Protein 3AY5 (pdb70)

InterPro domains:
  IPR026907 Cyclin-D1-binding protein 1-like [PTHR15492] (1-359)
  IPR049317 Cyclin-D1-binding protein 1-like, N-terminal [PF13324] (56-197)
  IPR049318 Cyclin-D1-binding protein 1-like, C-terminal [PF20936] (219-320)

Secondary structure (DSSP, 8-state):
---HHHHHHHHHHHHHTHHHHHHS-----S--HHHHHHHHHHHHHHHHHHHHHHHHHTTSSSPPPHHHHHHHHHHHHHHHHHHHHHHTTS-GGG-HHHHHHHHHHHHHHHHHHHHHHHHHH--HHHHHHHTTTTS-SSHHHHHHHHHHHHHHHHHHHHHHHHHHHHHS---TTS--HHHHHHHHHHHHHHHHHHHHHHHHHHHHHHH--TT-HHHHHHHHHHHHHHHHHHHHHHHHHSSS--HHHHHHHHHHHHHHHHHHHHHHHHSTT---HHHHHHHHHHHHHHHHHHTTGGGG--

Nearest PDB structures (foldseek):
  3ay5-assembly1_A  TM=1.003E+00  e=3.350E-38  Homo sapiens
  1lvf-assembly2_B  TM=5.300E-01  e=7.277E+00  Rattus norvegicus
  7uwa-assembly1_i  TM=2.993E-01  e=2.107E+00  Citrus x limon
  5ic0-assembly1_A  TM=1.777E-01  e=6.096E+00  Mus musculus
  5ic1-assembly1_A  TM=1.557E-01  e=6.372E+00  Mus musculus

GO terms:
  GO:0005634 nucleus (C, IDA)
  GO:0005515 protein binding (F, IPI)
  GO:0005654 nucleoplasm (C, IDA)
  GO:0016604 nuclear body (C, IDA)

Solvent-accessible surface area: 15737 Å² total; per-residue (Å²): 142,46,58,26,58,84,25,0,71,76,3,0,89,81,0,86,109,41,23,67,146,1,127,125,20,119,77,74,110,157,42,76,104,126,91,10,34,130,98,0,57,95,9,4,75,47,0,24,153,28,0,58,49,0,35,103,37,20,84,102,140,123,63,18,39,48,112,95,0,71,123,38,14,75,57,0,56,57,4,0,134,34,1,14,37,6,0,39,84,1,11,134,88,38,0,100,9,2,23,117,42,0,46,25,10,0,17,80,0,0,50,0,0,0,86,15,0,43,103,24,8,142,124,50,2,68,63,7,12,112,65,6,101,123,22,14,44,28,4,40,36,0,0,43,85,37,0,38,62,11,6,65,83,0,76,76,13,20,80,110,7,47,112,27,34,131,133,26,114,175,190,108,140,140,37,51,152,90,19,50,82,1,2,116,8,3,24,26,0,10,108,11,0,40,37,0,0,95,33,1,63,89,8,0,45,134,52,6,132,124,118,66,40,72,57,0,16,75,0,5,63,5,0,55,80,0,11,71,15,0,54,76,1,12,119,19,5,62,31,110,15,54,34,72,56,0,30,76,16,0,44,126,0,15,72,20,0,74,110,0,2,119,48,0,106,84,10,50,0,47,98,103,166,2,65,86,28,40,97,43,0,47,115,10,9,85,84,0,88,117,46,2,80,87,88,107,116,220

B-factor: mean 99.6, std 24.22, range [53.73, 205.72]

Sequence (298 aa):
LASPLEQLRHLAEELRLLLPRVRVGEATEEFNREMFWRRLNEAAVTVSREATTLTIVFSQLPLPSPQETQKFCEQVHAAIKAFIAVYYLLPKDQGITLRKLVRGATLDIVDGMAQLMEVLSVNSVWVACQQMPQIPRDNKAAALLMLTKNVDFVKDAHEEMEQAVEESDPQDLYWSEDDQELIIPCLALVRASKACLKKIRMLVAENGKKDQVAQLDDIVDISDEISPSVDDLALSIYPPMSHLTVRINSAKLVSVLKKALEITKASHVTPSWIPLLINAIDHCMNRIKELTQSELEL

Radius of gyration: 24.85 Å; Cα contacts (8 Å, |Δi|>4): 337; chains: 1; bounding box: 78×59×43 Å

CATH classification: 1.20.1420.10 (+1 more: 1.20.1410.10)

Structure (mmCIF, N/CA/C/O backbone):
data_3AY5
#
_entry.id   3AY5
#
_cell.length_a   105.031
_cell.length_b   105.031
_cell.length_c   124.266
_cell.angle_alpha   90.000
_cell.angle_beta   90.000
_cell.angle_gamma   120.000
#
_symmetry.space_group_name_H-M   'P 32 2 1'
#
loop_
_entity.id
_entity.type
_entity.pdbx_description
1 polymer 'Cyclin-D1-binding protein 1'
2 water water
#
loop_
_atom_site.group_PDB
_atom_site.id
_atom_site.type_symbol
_atom_site.label_atom_id
_atom_site.label_alt_id
_atom_site.label_comp_id
_atom_site.label_asym_id
_atom_site.label_entity_id
_atom_site.label_seq_id
_atom_site.pdbx_PDB_ins_code
_atom_site.Cartn_x
_atom_site.Cartn_y
_atom_site.Cartn_z
_atom_site.occupancy
_atom_site.B_iso_or_equiv
_atom_site.auth_seq_id
_atom_site.auth_comp_id
_atom_site.auth_asym_id
_atom_site.auth_atom_id
_atom_site.pdbx_PDB_model_num
ATOM 1 N N . LEU A 1 14 ? -77.319 51.246 50.390 1.00 157.93 14 LEU A N 1
ATOM 2 C CA . LEU A 1 14 ? -76.611 51.049 49.124 1.00 149.63 14 LEU A CA 1
ATOM 3 C C . LEU A 1 14 ? -76.561 52.326 48.280 1.00 139.66 14 LEU A C 1
ATOM 4 O O . LEU A 1 14 ? -77.581 52.992 48.075 1.00 134.28 14 LEU A O 1
ATOM 9 N N . ALA A 1 15 ? -75.366 52.643 47.785 1.00 133.04 15 ALA A N 1
ATOM 10 C CA . ALA A 1 15 ? -75.125 53.864 47.016 1.00 131.78 15 ALA A CA 1
ATOM 11 C C . ALA A 1 15 ? -75.761 53.835 45.627 1.00 132.50 15 ALA A C 1
ATOM 12 O O . ALA A 1 15 ? -76.379 52.846 45.227 1.00 128.64 15 ALA A O 1
ATOM 14 N N . SER A 1 16 ? -75.605 54.934 44.896 1.00 133.88 16 SER A N 1
ATOM 15 C CA . SER A 1 16 ? -76.030 54.995 43.502 1.00 129.46 16 SER A CA 1
ATOM 16 C C . SER A 1 16 ? -75.337 53.901 42.690 1.00 123.46 16 SER A C 1
ATOM 17 O O . SER A 1 16 ? -74.263 53.437 43.066 1.00 123.82 16 SER A O 1
ATOM 20 N N . PRO A 1 17 ? -75.956 53.474 41.578 1.00 117.57 17 PRO A N 1
ATOM 21 C CA . PRO A 1 17 ? -75.304 52.479 40.723 1.00 106.70 17 PRO A CA 1
ATOM 22 C C . PRO A 1 17 ? -74.000 53.016 40.144 1.00 107.45 17 PRO A C 1
ATOM 23 O O . PRO A 1 17 ? -72.976 52.328 40.204 1.00 98.92 17 PRO A O 1
ATOM 27 N N . LEU A 1 18 ? -74.034 54.230 39.600 1.00 110.42 18 LEU A N 1
ATOM 28 C CA . LEU A 1 18 ? -72.828 54.843 39.044 1.00 113.70 18 LEU A CA 1
ATOM 29 C C . LEU A 1 18 ? -71.817 55.188 40.136 1.00 118.01 18 LEU A C 1
ATOM 30 O O . LEU A 1 18 ? -70.615 55.251 39.888 1.00 115.06 18 LEU A O 1
ATOM 35 N N . GLU A 1 19 ? -72.316 55.417 41.345 1.00 125.78 19 GLU A N 1
ATOM 36 C CA . GLU A 1 19 ? -71.458 55.693 42.486 1.00 132.66 19 GLU A CA 1
ATOM 37 C C . GLU A 1 19 ? -70.781 54.404 42.933 1.00 124.04 19 GLU A C 1
ATOM 38 O O . GLU A 1 19 ? -69.602 54.388 43.282 1.00 123.68 19 GLU A O 1
ATOM 44 N N . GLN A 1 20 ? -71.545 53.320 42.910 1.00 119.89 20 GLN A N 1
ATOM 45 C CA . GLN A 1 20 ? -71.076 52.021 43.365 1.00 120.04 20 GLN A CA 1
ATOM 46 C C . GLN A 1 20 ? -69.895 51.554 42.521 1.00 116.15 20 GLN A C 1
ATOM 47 O O . GLN A 1 20 ? -68.927 50.988 43.038 1.00 115.03 20 GLN A O 1
ATOM 53 N N . LEU A 1 21 ? -69.995 51.793 41.216 1.00 106.99 21 LEU A N 1
ATOM 54 C CA . LEU A 1 21 ? -68.928 51.478 40.272 1.00 102.92 21 LEU A CA 1
ATOM 55 C C . LEU A 1 21 ? -67.672 52.291 40.554 1.00 104.30 21 LEU A C 1
ATOM 56 O O . LEU A 1 21 ? -66.550 51.785 40.439 1.00 92.47 21 LEU A O 1
ATOM 61 N N . ARG A 1 22 ? -67.871 53.562 40.903 1.00 111.02 22 ARG A N 1
ATOM 62 C CA . ARG A 1 22 ? -66.765 54.463 41.194 1.00 109.14 22 ARG A CA 1
ATOM 63 C C . ARG A 1 22 ? -65.913 53.840 42.286 1.00 107.91 22 ARG A C 1
ATOM 64 O O . ARG A 1 22 ? -64.684 53.819 42.189 1.00 102.44 22 ARG A O 1
ATOM 72 N N . HIS A 1 23 ? -66.586 53.315 43.310 1.00 112.08 23 HIS A N 1
ATOM 73 C CA . HIS A 1 23 ? -65.926 52.646 44.431 1.00 115.06 23 HIS A CA 1
ATOM 74 C C . HIS A 1 23 ? -65.304 51.309 44.025 1.00 115.19 23 HIS A C 1
ATOM 75 O O . HIS A 1 23 ? -64.209 50.962 44.471 1.00 113.08 23 HIS A O 1
ATOM 82 N N . LEU A 1 24 ? -66.001 50.559 43.179 1.00 114.64 24 LEU A N 1
ATOM 83 C CA . LEU A 1 24 ? -65.436 49.333 42.640 1.00 102.44 24 LEU A CA 1
ATOM 84 C C . LEU A 1 24 ? -64.109 49.650 41.969 1.00 95.46 24 LEU A C 1
ATOM 85 O O . LEU A 1 24 ? -63.095 49.005 42.238 1.00 94.71 24 LEU A O 1
ATOM 90 N N . ALA A 1 25 ? -64.120 50.651 41.094 1.00 89.46 25 ALA A N 1
ATOM 91 C CA . ALA A 1 25 ? -62.902 51.070 40.410 1.00 93.76 25 ALA A CA 1
ATOM 92 C C . ALA A 1 25 ? -61.790 51.340 41.420 1.00 98.86 25 ALA A C 1
ATOM 93 O O . ALA A 1 25 ? -60.701 50.767 41.332 1.00 91.92 25 ALA A O 1
ATOM 95 N N . GLU A 1 26 ? -62.080 52.221 42.375 1.00 105.20 26 GLU A N 1
ATOM 96 C CA . GLU A 1 26 ? -61.121 52.590 43.410 1.00 107.87 26 GLU A CA 1
ATOM 97 C C . GLU A 1 26 ? -60.612 51.365 44.152 1.00 103.13 26 GLU A C 1
ATOM 98 O O . GLU A 1 26 ? -59.407 51.191 44.334 1.00 103.55 26 GLU A O 1
ATOM 104 N N . GLU A 1 27 ? -61.539 50.520 44.587 1.00 101.48 27 GLU A N 1
ATOM 105 C CA . GLU A 1 27 ? -61.172 49.331 45.340 1.00 102.28 27 GLU A CA 1
ATOM 106 C C . GLU A 1 27 ? -60.244 48.458 44.508 1.00 101.99 27 GLU A C 1
ATOM 107 O O . GLU A 1 27 ? -59.348 47.807 45.045 1.00 105.85 27 GLU A O 1
ATOM 113 N N . LEU A 1 28 ? -60.450 48.481 43.193 1.00 96.59 28 LEU A N 1
ATOM 114 C CA . LEU A 1 28 ? -59.641 47.706 42.259 1.00 91.91 28 LEU A CA 1
ATOM 115 C C . LEU A 1 28 ? -58.181 48.161 42.195 1.00 94.37 28 LEU A C 1
ATOM 116 O O . LEU A 1 28 ? -57.268 47.340 42.261 1.00 97.71 28 LEU A O 1
ATOM 121 N N . ARG A 1 29 ? -57.950 49.461 42.065 1.00 92.81 29 ARG A N 1
ATOM 122 C CA . ARG A 1 29 ? -56.579 49.958 41.963 1.00 95.56 29 ARG A CA 1
ATOM 123 C C . ARG A 1 29 ? -55.771 49.694 43.228 1.00 94.52 29 ARG A C 1
ATOM 124 O O . ARG A 1 29 ? -54.543 49.594 43.185 1.00 95.41 29 ARG A O 1
ATOM 132 N N . LEU A 1 30 ? -56.467 49.596 44.353 1.00 92.63 30 LEU A N 1
ATOM 133 C CA . LEU A 1 30 ? -55.816 49.313 45.622 1.00 103.30 30 LEU A CA 1
ATOM 134 C C . LEU A 1 30 ? -55.033 47.999 45.570 1.00 106.96 30 LEU A C 1
ATOM 135 O O . LEU A 1 30 ? -54.098 47.788 46.347 1.00 116.98 30 LEU A O 1
ATOM 140 N N . LEU A 1 31 ? -55.406 47.129 44.637 1.00 98.98 31 LEU A N 1
ATOM 141 C CA . LEU A 1 31 ? -54.748 45.834 44.480 1.00 98.52 31 LEU A CA 1
ATOM 142 C C . LEU A 1 31 ? -53.383 45.927 43.804 1.00 101.61 31 LEU A C 1
ATOM 143 O O . LEU A 1 31 ? -52.479 45.149 44.106 1.00 105.51 31 LEU A O 1
ATOM 148 N N . LEU A 1 32 ? -53.246 46.866 42.874 1.00 98.33 32 LEU A N 1
ATOM 149 C CA . LEU A 1 32 ? -52.028 46.979 42.079 1.00 96.86 32 LEU A CA 1
ATOM 150 C C . LEU A 1 32 ? -50.757 46.941 42.946 1.00 97.43 32 LEU A C 1
ATOM 151 O O . LEU A 1 32 ? -49.879 46.104 42.724 1.00 92.10 32 LEU A O 1
ATOM 156 N N . PRO A 1 33 ? -50.666 47.831 43.949 1.00 99.64 33 PRO A N 1
ATOM 157 C CA . PRO A 1 33 ? -49.529 47.791 44.875 1.00 95.45 33 PRO A CA 1
ATOM 158 C C . PRO A 1 33 ? -49.362 46.404 45.478 1.00 94.31 33 PRO A C 1
ATOM 159 O O . PRO A 1 33 ? -48.245 45.890 45.532 1.00 96.11 33 PRO A O 1
ATOM 163 N N . ARG A 1 34 ? -50.467 45.819 45.934 1.00 94.10 34 ARG A N 1
ATOM 164 C CA . ARG A 1 34 ? -50.460 44.486 46.538 1.00 95.19 34 ARG A CA 1
ATOM 165 C C . ARG A 1 34 ? -49.965 43.394 45.586 1.00 92.75 34 ARG A C 1
ATOM 166 O O . ARG A 1 34 ? -49.131 42.568 45.951 1.00 97.15 34 ARG A O 1
ATOM 174 N N . VAL A 1 35 ? -50.465 43.399 44.360 1.00 82.45 35 VAL A N 1
ATOM 175 C CA . VAL A 1 35 ? -50.047 42.403 43.381 1.00 81.87 35 VAL A CA 1
ATOM 176 C C . VAL A 1 35 ? -48.583 42.586 42.964 1.00 88.36 35 VAL A C 1
ATOM 177 O O . VAL A 1 35 ? -47.900 41.611 42.650 1.00 92.40 35 VAL A O 1
ATOM 181 N N . ARG A 1 36 ? -48.095 43.825 42.951 1.00 88.12 36 ARG A N 1
ATOM 182 C CA . ARG A 1 36 ? -46.699 44.059 42.589 1.00 93.17 36 ARG A CA 1
ATOM 183 C C . ARG A 1 36 ? -45.792 43.206 43.480 1.00 100.47 36 ARG A C 1
ATOM 184 O O . ARG A 1 36 ? -44.846 42.592 42.992 1.00 98.51 36 ARG A O 1
ATOM 192 N N . VAL A 1 37 ? -46.099 43.163 44.781 1.00 103.79 37 VAL A N 1
ATOM 193 C CA . VAL A 1 37 ? -45.305 42.417 45.769 1.00 107.15 37 VAL A CA 1
ATOM 194 C C . VAL A 1 37 ? -46.116 41.288 46.382 1.00 115.34 37 VAL A C 1
ATOM 195 O O . VAL A 1 37 ? -47.058 41.542 47.129 1.00 125.47 37 VAL A O 1
ATOM 199 N N . GLY A 1 38 ? -45.748 40.042 46.103 1.00 116.41 38 GLY A N 1
ATOM 200 C CA . GLY A 1 38 ? -46.643 38.945 46.417 1.00 120.41 38 GLY A CA 1
ATOM 201 C C . GLY A 1 38 ? -46.072 37.617 46.874 1.00 130.49 38 GLY A C 1
ATOM 202 O O . GLY A 1 38 ? -45.110 37.087 46.316 1.00 131.71 38 GLY A O 1
ATOM 203 N N . GLU A 1 39 ? -46.703 37.074 47.907 1.00 141.97 39 GLU A N 1
ATOM 204 C CA . GLU A 1 39 ? -46.454 35.713 48.344 1.00 150.27 39 GLU A CA 1
ATOM 205 C C . GLU A 1 39 ? -46.620 34.783 47.151 1.00 143.37 39 GLU A C 1
ATOM 206 O O . GLU A 1 39 ? -47.286 35.128 46.179 1.00 148.35 39 GLU A O 1
ATOM 212 N N . ALA A 1 40 ? -46.020 33.603 47.218 1.00 134.10 40 ALA A N 1
ATOM 213 C CA . ALA A 1 40 ? -46.278 32.587 46.207 1.00 121.52 40 ALA A CA 1
ATOM 214 C C . ALA A 1 40 ? -46.842 31.321 46.855 1.00 119.42 40 ALA A C 1
ATOM 215 O O . ALA A 1 40 ? -47.873 31.361 47.537 1.00 110.42 40 ALA A O 1
ATOM 217 N N . THR A 1 44 ? -43.041 25.350 44.114 1.00 184.72 44 THR A N 1
ATOM 218 C CA . THR A 1 44 ? -43.597 24.170 44.769 1.00 191.65 44 THR A CA 1
ATOM 219 C C . THR A 1 44 ? -43.182 22.882 44.058 1.00 201.54 44 THR A C 1
ATOM 220 O O . THR A 1 44 ? -43.278 22.783 42.832 1.00 203.08 44 THR A O 1
ATOM 222 N N . GLU A 1 45 ? -42.723 21.903 44.838 1.00 205.72 45 GLU A N 1
ATOM 223 C CA . GLU A 1 45 ? -42.295 20.609 44.306 1.00 201.51 45 GLU A CA 1
ATOM 224 C C . GLU A 1 45 ? -43.383 19.986 43.436 1.00 195.30 45 GLU A C 1
ATOM 225 O O . GLU A 1 45 ? -43.101 19.444 42.365 1.00 198.29 45 GLU A O 1
ATOM 227 N N . GLU A 1 46 ? -44.626 20.060 43.902 1.00 182.64 46 GLU A N 1
ATOM 228 C CA . GLU A 1 46 ? -45.754 19.644 43.082 1.00 171.09 46 GLU A CA 1
ATOM 229 C C . GLU A 1 46 ? -46.447 20.844 42.449 1.00 157.81 46 GLU A C 1
ATOM 230 O O . GLU A 1 46 ? -47.327 21.466 43.043 1.00 157.79 46 GLU A O 1
ATOM 236 N N . PHE A 1 47 ? -46.018 21.160 41.233 1.00 143.35 47 PHE A N 1
ATOM 237 C CA . PHE A 1 47 ? -46.550 22.278 40.479 1.00 130.95 47 PHE A CA 1
ATOM 238 C C . PHE A 1 47 ? -46.945 21.785 39.095 1.00 131.33 47 PHE A C 1
ATOM 239 O O . PHE A 1 47 ? -46.126 21.203 38.383 1.00 133.50 47 PHE A O 1
ATOM 247 N N . ASN A 1 48 ? -48.201 22.006 38.719 1.00 126.22 48 ASN A N 1
ATOM 248 C CA . ASN A 1 48 ? -48.688 21.552 37.424 1.00 127.22 48 ASN A CA 1
ATOM 249 C C . ASN A 1 48 ? -48.448 22.584 36.352 1.00 126.65 48 ASN A C 1
ATOM 250 O O . ASN A 1 48 ? -49.208 23.541 36.239 1.00 127.92 48 ASN A O 1
ATOM 255 N N . ARG A 1 49 ? -47.396 22.395 35.565 1.00 127.07 49 ARG A N 1
ATOM 256 C CA . ARG A 1 49 ? -47.134 23.284 34.444 1.00 127.77 49 ARG A CA 1
ATOM 257 C C . ARG A 1 49 ? -48.418 23.490 33.644 1.00 127.42 49 ARG A C 1
ATOM 258 O O . ARG A 1 49 ? -48.859 24.622 33.430 1.00 118.54 49 ARG A O 1
ATOM 266 N N . GLU A 1 50 ? -49.029 22.390 33.219 1.00 130.79 50 GLU A N 1
ATOM 267 C CA . GLU A 1 50 ? -50.208 22.482 32.371 1.00 130.86 50 GLU A CA 1
ATOM 268 C C . GLU A 1 50 ? -51.455 22.882 33.143 1.00 124.15 50 GLU A C 1
ATOM 269 O O . GLU A 1 50 ? -52.224 23.728 32.684 1.00 123.28 50 GLU A O 1
ATOM 275 N N . MET A 1 51 ? -51.670 22.278 34.307 1.00 118.26 51 MET A N 1
ATOM 276 C CA . MET A 1 51 ? -52.846 22.632 35.092 1.00 114.37 51 MET A CA 1
ATOM 277 C C . MET A 1 51 ? -52.806 24.108 35.476 1.00 110.64 51 MET A C 1
ATOM 278 O O . MET A 1 51 ? -53.849 24.738 35.642 1.00 106.74 51 MET A O 1
ATOM 283 N N . PHE A 1 52 ? -51.603 24.662 35.607 1.00 109.20 52 PHE A N 1
ATOM 284 C CA . PHE A 1 52 ? -51.472 26.076 35.941 1.00 100.73 52 PHE A CA 1
ATOM 285 C C . PHE A 1 52 ? -52.008 26.944 34.822 1.00 97.92 52 PHE A C 1
ATOM 286 O O . PHE A 1 52 ? -52.867 27.800 35.037 1.00 97.70 52 PHE A O 1
ATOM 294 N N . TRP A 1 53 ? -51.491 26.731 33.620 1.00 100.99 53 TRP A N 1
ATOM 295 C CA . TRP A 1 53 ? -51.872 27.578 32.499 1.00 104.21 53 TRP A CA 1
ATOM 296 C C . TRP A 1 53 ? -53.345 27.422 32.147 1.00 104.24 53 TRP A C 1
ATOM 297 O O . TRP A 1 53 ? -53.968 28.349 31.631 1.00 99.75 53 TRP A O 1
ATOM 308 N N . ARG A 1 54 ? -53.906 26.258 32.455 1.00 107.80 54 ARG A N 1
ATOM 309 C CA . ARG A 1 54 ? -55.324 26.036 32.225 1.00 104.52 54 ARG A CA 1
ATOM 310 C C . ARG A 1 54 ? -56.123 26.973 33.121 1.00 99.26 54 ARG A C 1
ATOM 311 O O . ARG A 1 54 ? -56.969 27.728 32.644 1.00 99.95 54 ARG A O 1
ATOM 319 N N . ARG A 1 55 ? -55.828 26.942 34.417 1.00 97.48 55 ARG A N 1
ATOM 320 C CA . ARG A 1 55 ? -56.593 27.715 35.386 1.00 98.52 55 ARG A CA 1
ATOM 321 C C . ARG A 1 55 ? -56.496 29.210 35.123 1.00 97.12 55 ARG A C 1
ATOM 322 O O . ARG A 1 55 ? -57.491 29.933 35.227 1.00 94.99 55 ARG A O 1
ATOM 330 N N . LEU A 1 56 ? -55.299 29.668 34.768 1.00 93.01 56 LEU A N 1
ATOM 331 C CA . LEU A 1 56 ? -55.074 31.088 34.534 1.00 90.02 56 LEU A CA 1
ATOM 332 C C . LEU A 1 56 ? -55.900 31.588 33.356 1.00 89.66 56 LEU A C 1
ATOM 333 O O . LEU A 1 56 ? -56.494 32.666 33.407 1.00 87.13 56 LEU A O 1
ATOM 338 N N . ASN A 1 57 ? -55.929 30.792 32.294 1.00 90.41 57 ASN A N 1
ATOM 339 C CA . ASN A 1 57 ? -56.743 31.092 31.129 1.00 90.30 57 ASN A CA 1
ATOM 340 C C . ASN A 1 57 ? -58.206 31.243 31.496 1.00 92.08 57 ASN A C 1
ATOM 341 O O . ASN A 1 57 ? -58.841 32.242 31.161 1.00 88.43 57 ASN A O 1
ATOM 346 N N . GLU A 1 58 ? -58.739 30.233 32.174 1.00 94.53 58 GLU A N 1
ATOM 347 C CA . GLU A 1 58 ? -60.115 30.270 32.637 1.00 93.19 58 GLU A CA 1
ATOM 348 C C . GLU A 1 58 ? -60.327 31.541 33.431 1.00 89.30 58 GLU A C 1
ATOM 349 O O . GLU A 1 58 ? -61.318 32.250 33.243 1.00 88.24 58 GLU A O 1
ATOM 355 N N . ALA A 1 59 ? -59.384 31.826 34.322 1.00 84.51 59 ALA A N 1
ATOM 356 C CA . ALA A 1 59 ? -59.497 32.995 35.168 1.00 83.77 59 ALA A CA 1
ATOM 357 C C . ALA A 1 59 ? -59.750 34.194 34.276 1.00 81.50 59 ALA A C 1
ATOM 358 O O . ALA A 1 59 ? -60.720 34.924 34.464 1.00 85.12 59 ALA A O 1
ATOM 360 N N . ALA A 1 60 ? -58.886 34.358 33.280 1.00 78.57 60 ALA A N 1
ATOM 361 C CA . ALA A 1 60 ? -58.975 35.456 32.316 1.00 76.76 60 ALA A CA 1
ATOM 362 C C . ALA A 1 60 ? -60.324 35.534 31.594 1.00 76.35 60 ALA A C 1
ATOM 363 O O . ALA A 1 60 ? -60.934 36.605 31.492 1.00 74.63 60 ALA A O 1
ATOM 365 N N . VAL A 1 61 ? -60.774 34.401 31.069 1.00 76.43 61 VAL A N 1
ATOM 366 C CA . VAL A 1 61 ? -62.037 34.361 30.348 1.00 81.26 61 VAL A CA 1
ATOM 367 C C . VAL A 1 61 ? -63.119 34.929 31.238 1.00 85.57 61 VAL A C 1
ATOM 368 O O . VAL A 1 61 ? -63.865 35.826 30.845 1.00 84.38 61 VAL A O 1
ATOM 372 N N . THR A 1 62 ? -63.180 34.403 32.454 1.00 90.22 62 THR A N 1
ATOM 373 C CA . THR A 1 62 ? -64.155 34.844 33.436 1.00 85.23 62 THR A CA 1
ATOM 374 C C . THR A 1 62 ? -64.083 36.353 33.636 1.00 77.52 62 THR A C 1
ATOM 375 O O . THR A 1 62 ? -65.107 37.041 33.648 1.00 77.10 62 THR A O 1
ATOM 379 N N . VAL A 1 63 ? -62.873 36.873 33.789 1.00 72.63 63 VAL A N 1
ATOM 380 C CA . VAL A 1 63 ? -62.710 38.311 33.959 1.00 80.81 63 VAL A CA 1
ATOM 381 C C . VAL A 1 63 ? -63.374 39.076 32.804 1.00 79.26 63 VAL A C 1
ATOM 382 O O . VAL A 1 63 ? -64.249 39.920 33.025 1.00 80.13 63 VAL A O 1
ATOM 386 N N . SER A 1 64 ? -62.977 38.770 31.574 1.00 68.16 64 SER A N 1
ATOM 387 C CA . SER A 1 64 ? -63.555 39.457 30.421 1.00 73.16 64 SER A CA 1
ATOM 388 C C . SER A 1 64 ? -65.089 39.281 30.260 1.00 78.07 64 SER A C 1
ATOM 389 O O . SER A 1 64 ? -65.776 40.211 29.825 1.00 78.37 64 SER A O 1
ATOM 392 N N . ARG A 1 65 ? -65.626 38.110 30.602 1.00 74.02 65 ARG A N 1
ATOM 393 C CA . ARG A 1 65 ? -67.088 37.934 30.635 1.00 81.41 65 ARG A CA 1
ATOM 394 C C . ARG A 1 65 ? -67.711 39.011 31.501 1.00 74.86 65 ARG A C 1
ATOM 395 O O . ARG A 1 65 ? -68.714 39.620 31.140 1.00 75.05 65 ARG A O 1
ATOM 403 N N . GLU A 1 66 ? -67.117 39.230 32.664 1.00 69.40 66 GLU A N 1
ATOM 404 C CA . GLU A 1 66 ? -67.680 40.189 33.583 1.00 75.27 66 GLU A CA 1
ATOM 405 C C . GLU A 1 66 ? -67.576 41.565 32.963 1.00 77.79 66 GLU A C 1
ATOM 406 O O . GLU A 1 66 ? -68.527 42.340 32.993 1.00 81.71 66 GLU A O 1
ATOM 412 N N . ALA A 1 67 ? -66.436 41.848 32.351 1.00 67.30 67 ALA A N 1
ATOM 413 C CA . ALA A 1 67 ? -66.248 43.133 31.696 1.00 78.98 67 ALA A CA 1
ATOM 414 C C . ALA A 1 67 ? -67.344 43.350 30.659 1.00 78.68 67 ALA A C 1
ATOM 415 O O . ALA A 1 67 ? -68.015 44.383 30.644 1.00 78.40 67 ALA A O 1
ATOM 417 N N . THR A 1 68 ? -67.528 42.353 29.804 1.00 66.44 68 THR A N 1
ATOM 418 C CA . THR A 1 68 ? -68.553 42.398 28.780 1.00 70.66 68 THR A CA 1
ATOM 419 C C . THR A 1 68 ? -69.942 42.578 29.386 1.00 75.45 68 THR A C 1
ATOM 420 O O . THR A 1 68 ? -70.740 43.394 28.914 1.00 68.93 68 THR A O 1
ATOM 424 N N . THR A 1 69 ? -70.227 41.803 30.426 1.00 77.60 69 THR A N 1
ATOM 425 C CA . THR A 1 69 ? -71.530 41.853 31.067 1.00 82.56 69 THR A CA 1
ATOM 426 C C . THR A 1 69 ? -71.824 43.271 31.542 1.00 83.18 69 THR A C 1
ATOM 427 O O . THR A 1 69 ? -72.846 43.864 31.188 1.00 77.12 69 THR A O 1
ATOM 431 N N . LEU A 1 70 ? -70.913 43.812 32.340 1.00 85.57 70 LEU A N 1
ATOM 432 C CA . LEU A 1 70 ? -71.088 45.147 32.885 1.00 88.88 70 LEU A CA 1
ATOM 433 C C . LEU A 1 70 ? -71.238 46.158 31.759 1.00 90.56 70 LEU A C 1
ATOM 434 O O . LEU A 1 70 ? -72.092 47.041 31.823 1.00 97.63 70 LEU A O 1
ATOM 439 N N . THR A 1 71 ? -70.414 46.017 30.723 1.00 80.33 71 THR A N 1
ATOM 440 C CA . THR A 1 71 ? -70.397 46.980 29.626 1.00 75.22 71 THR A CA 1
ATOM 441 C C . THR A 1 71 ? -71.748 47.063 28.931 1.00 75.93 71 THR A C 1
ATOM 442 O O . THR A 1 71 ? -72.316 48.141 28.782 1.00 77.60 71 THR A O 1
ATOM 446 N N . ILE A 1 72 ? -72.259 45.913 28.510 1.00 76.15 72 ILE A N 1
ATOM 447 C CA . ILE A 1 72 ? -73.543 45.852 27.832 1.00 74.64 72 ILE A CA 1
ATOM 448 C C . ILE A 1 72 ? -74.645 46.417 28.715 1.00 81.25 72 ILE A C 1
ATOM 449 O O . ILE A 1 72 ? -75.510 47.165 28.257 1.00 76.10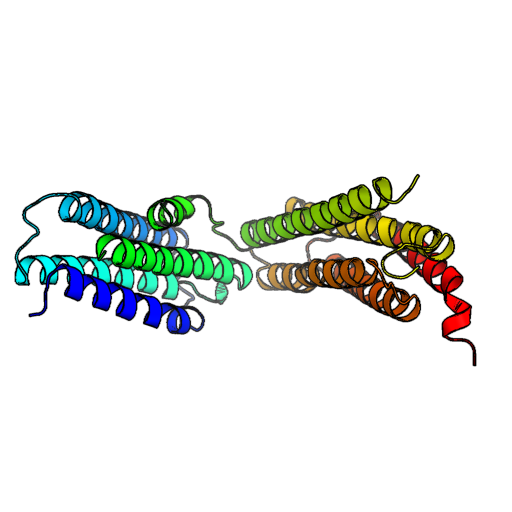 72 ILE A O 1
ATOM 454 N N . VAL A 1 73 ? -74.599 46.051 29.989 1.00 85.29 73 VAL A N 1
ATOM 455 C CA . VAL A 1 73 ? -75.636 46.435 30.933 1.00 87.40 73 VAL A CA 1
ATOM 456 C C . VAL A 1 73 ? -75.648 47.933 31.174 1.00 92.83 73 VAL A C 1
ATOM 457 O O . VAL A 1 73 ? -76.689 48.581 31.065 1.00 92.88 73 VAL A O 1
ATOM 461 N N . PHE A 1 74 ? -74.490 48.488 31.503 1.00 91.76 74 PHE A N 1
ATOM 462 C CA . PHE A 1 74 ? -74.442 49.900 31.843 1.00 92.57 74 PHE A CA 1
ATOM 463 C C . PHE A 1 74 ? -74.409 50.785 30.608 1.00 97.93 74 PHE A C 1
ATOM 464 O O . PHE A 1 74 ? -74.207 51.991 30.707 1.00 106.11 74 PHE A O 1
ATOM 472 N N . SER A 1 75 ? -74.647 50.177 29.450 1.00 93.60 75 SER A N 1
ATOM 473 C CA . SER A 1 75 ? -74.749 50.921 28.202 1.00 94.27 75 SER A CA 1
ATOM 474 C C . SER A 1 75 ? -76.160 51.404 27.936 1.00 94.10 75 SER A C 1
ATOM 475 O O . SER A 1 75 ? -76.377 52.234 27.062 1.00 94.20 75 SER A O 1
ATOM 478 N N . GLN A 1 76 ? -77.121 50.893 28.690 1.00 83.14 76 GLN A N 1
ATOM 479 C CA . GLN A 1 76 ? -78.514 51.133 28.351 1.00 89.52 76 GLN A CA 1
ATOM 480 C C . GLN A 1 76 ? -79.350 51.564 29.553 1.00 92.18 76 GLN A C 1
ATOM 481 O O . GLN A 1 76 ? -78.904 51.490 30.696 1.00 92.19 76 GLN A O 1
ATOM 487 N N . LEU A 1 77 ? -80.571 52.013 29.286 1.00 93.66 77 LEU A N 1
ATOM 488 C CA . LEU A 1 77 ? -81.454 52.463 30.349 1.00 99.78 77 LEU A CA 1
ATOM 489 C C . LEU A 1 77 ? -82.717 51.612 30.433 1.00 103.07 77 LEU A C 1
ATOM 490 O O . LEU A 1 77 ? -83.144 51.021 29.444 1.00 105.24 77 LEU A O 1
ATOM 495 N N . PRO A 1 78 ? -83.311 51.544 31.627 1.00 101.40 78 PRO A N 1
ATOM 496 C CA . PRO A 1 78 ? -82.770 52.211 32.813 1.00 107.42 78 PRO A CA 1
ATOM 497 C C . PRO A 1 78 ? -81.554 51.457 33.311 1.00 108.45 78 PRO A C 1
ATOM 498 O O . PRO A 1 78 ? -81.328 50.341 32.852 1.00 104.73 78 PRO A O 1
ATOM 502 N N . LEU A 1 79 ? -80.779 52.052 34.214 1.00 114.02 79 LEU A N 1
ATOM 503 C CA . LEU A 1 79 ? -79.695 51.323 34.862 1.00 110.52 79 LEU A CA 1
ATOM 504 C C . LEU A 1 79 ? -80.312 50.251 35.740 1.00 108.97 79 LEU A C 1
ATOM 505 O O . LEU A 1 79 ? -81.518 50.276 35.995 1.00 114.82 79 LEU A O 1
ATOM 510 N N . PRO A 1 80 ? -79.491 49.295 36.193 1.00 101.11 80 PRO A N 1
ATOM 511 C CA . PRO A 1 80 ? -79.948 48.321 37.189 1.00 97.79 80 PRO A CA 1
ATOM 512 C C . PRO A 1 80 ? -80.232 48.973 38.544 1.00 108.19 80 PRO A C 1
ATOM 513 O O . PRO A 1 80 ? -79.749 50.075 38.819 1.00 111.03 80 PRO A O 1
ATOM 517 N N . SER A 1 81 ? -81.022 48.293 39.374 1.00 106.31 81 SER A N 1
ATOM 518 C CA . SER A 1 81 ? -81.281 48.731 40.737 1.00 109.96 81 SER A CA 1
ATOM 519 C C . SER A 1 81 ? -79.983 48.730 41.550 1.00 116.52 81 SER A C 1
ATOM 520 O O . SER A 1 81 ? -78.991 48.115 41.146 1.00 107.27 81 SER A O 1
ATOM 523 N N . PRO A 1 82 ? -79.983 49.417 42.706 1.00 117.10 82 PRO A N 1
ATOM 524 C CA . PRO A 1 82 ? -78.743 49.500 43.476 1.00 122.43 82 PRO A CA 1
ATOM 525 C C . PRO A 1 82 ? -78.267 48.126 43.928 1.00 123.25 82 PRO A C 1
ATOM 526 O O . PRO A 1 82 ? -77.062 47.873 43.921 1.00 118.98 82 PRO A O 1
ATOM 530 N N . GLN A 1 83 ? -79.194 47.254 44.317 1.00 127.75 83 GLN A N 1
ATOM 531 C CA . GLN A 1 83 ? -78.819 45.921 44.770 1.00 129.38 83 GLN A CA 1
ATOM 532 C C . GLN A 1 83 ? -78.320 45.068 43.615 1.00 122.79 83 GLN A C 1
ATOM 533 O O . GLN A 1 83 ? -77.400 44.269 43.784 1.00 128.16 83 GLN A O 1
ATOM 539 N N . GLU A 1 84 ? -78.925 45.242 42.443 1.00 116.48 84 GLU A N 1
ATOM 540 C CA . GLU A 1 84 ? -78.476 44.538 41.242 1.00 111.06 84 GLU A CA 1
ATOM 541 C C . GLU A 1 84 ? -77.038 44.919 40.936 1.00 109.17 84 GLU A C 1
ATOM 542 O O . GLU A 1 84 ? -76.188 44.061 40.686 1.00 113.32 84 GLU A O 1
ATOM 548 N N . THR A 1 85 ? -76.774 46.219 40.966 1.00 99.94 85 THR A N 1
ATOM 549 C CA . THR A 1 85 ? -75.427 46.732 40.792 1.00 98.25 85 THR A CA 1
ATOM 550 C C . THR A 1 85 ? -74.475 46.102 41.812 1.00 106.39 85 THR A C 1
ATOM 551 O O . THR A 1 85 ? -73.337 45.748 41.482 1.00 92.71 85 THR A O 1
ATOM 555 N N . GLN A 1 86 ? -74.954 45.950 43.046 1.00 99.88 86 GLN A N 1
ATOM 556 C CA . GLN A 1 86 ? -74.155 45.339 44.095 1.00 109.34 86 GLN A CA 1
ATOM 557 C C . GLN A 1 86 ? -73.697 43.957 43.673 1.00 106.03 86 GLN A C 1
ATOM 558 O O . GLN A 1 86 ? -72.522 43.614 43.821 1.00 109.13 86 GLN A O 1
ATOM 564 N N . LYS A 1 87 ? -74.618 43.160 43.144 1.00 103.50 87 LYS A N 1
ATOM 565 C CA . LYS A 1 87 ? -74.241 41.836 42.679 1.00 110.21 87 LYS A CA 1
ATOM 566 C C . LYS A 1 87 ? -73.181 41.943 41.592 1.00 106.08 87 LYS A C 1
ATOM 567 O O . LYS A 1 87 ? -72.149 41.277 41.663 1.00 100.32 87 LYS A O 1
ATOM 573 N N . PHE A 1 88 ? -73.430 42.788 40.594 1.00 89.04 88 PHE A N 1
ATOM 574 C CA . PHE A 1 88 ? -72.489 42.918 39.485 1.00 94.91 88 PHE A CA 1
ATOM 575 C C . PHE A 1 88 ? -71.103 43.222 40.029 1.00 95.21 88 PHE A C 1
ATOM 576 O O . PHE A 1 88 ? -70.120 42.569 39.677 1.00 87.96 88 PHE A O 1
ATOM 584 N N . CYS A 1 89 ? -71.035 44.211 40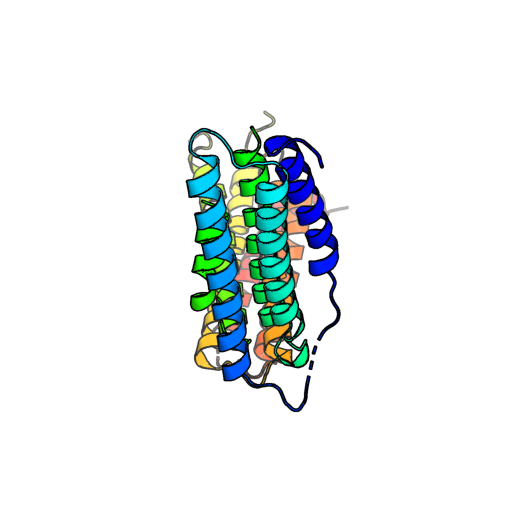.911 1.00 95.67 89 CYS A N 1
ATOM 585 C CA . CYS A 1 89 ? -69.762 44.611 41.484 1.00 98.75 89 CYS A CA 1
ATOM 586 C C . CYS A 1 89 ? -69.052 43.427 42.126 1.00 96.33 89 CYS A C 1
ATOM 587 O O . CYS A 1 89 ? -67.841 43.271 41.995 1.00 101.40 89 CYS A O 1
ATOM 590 N N . GLU A 1 90 ? -69.813 42.586 42.811 1.00 93.49 90 GLU A N 1
ATOM 591 C CA . GLU A 1 90 ? -69.232 41.438 43.483 1.00 92.55 90 GLU A CA 1
ATOM 592 C C . GLU A 1 90 ? -68.670 40.454 42.475 1.00 93.34 90 GLU A C 1
ATOM 593 O O . GLU A 1 90 ? -67.547 39.974 42.624 1.00 97.77 90 GLU A O 1
ATOM 599 N N . GLN A 1 91 ? -69.451 40.157 41.444 1.00 93.16 91 GLN A N 1
ATOM 600 C CA . GLN A 1 91 ? -68.992 39.252 40.402 1.00 95.21 91 GLN A CA 1
ATOM 601 C C . GLN A 1 91 ? -67.657 39.717 39.852 1.00 89.86 91 GLN A C 1
ATOM 602 O O . GLN A 1 91 ? -66.765 38.911 39.597 1.00 86.48 91 GLN A O 1
ATOM 608 N N . VAL A 1 92 ? -67.527 41.028 39.686 1.00 78.30 92 VAL A N 1
ATOM 609 C CA . VAL A 1 92 ? -66.321 41.617 39.122 1.00 92.29 92 VAL A CA 1
ATOM 610 C C . VAL A 1 92 ? -65.137 41.378 40.055 1.00 88.59 92 VAL A C 1
ATOM 611 O O . VAL A 1 92 ? -64.071 40.908 39.635 1.00 77.00 92 VAL A O 1
ATOM 615 N N . HIS A 1 93 ? -65.338 41.700 41.330 1.00 88.46 93 HIS A N 1
ATOM 616 C CA . HIS A 1 93 ? -64.317 41.479 42.341 1.00 92.78 93 HIS A CA 1
ATOM 617 C C . HIS A 1 93 ? -63.939 40.013 42.457 1.00 91.61 93 HIS A C 1
ATOM 618 O O . HIS A 1 93 ? -62.759 39.667 42.520 1.00 86.92 93 HIS A O 1
ATOM 625 N N . ALA A 1 94 ? -64.952 39.157 42.488 1.00 93.20 94 ALA A N 1
ATOM 626 C CA . ALA A 1 94 ? -64.727 37.724 42.575 1.00 93.52 94 ALA A CA 1
ATOM 627 C C . ALA A 1 94 ? -63.845 37.260 41.426 1.00 93.57 94 ALA A C 1
ATOM 628 O O . ALA A 1 94 ? -62.865 36.544 41.644 1.00 97.75 94 ALA A O 1
ATOM 630 N N . ALA A 1 95 ? -64.199 37.676 40.209 1.00 87.05 95 ALA A N 1
ATOM 631 C CA . ALA A 1 95 ? -63.454 37.299 39.014 1.00 84.65 95 ALA A CA 1
ATOM 632 C C . ALA A 1 95 ? -62.019 37.793 39.109 1.00 81.99 95 ALA A C 1
ATOM 633 O O . ALA A 1 95 ? -61.077 37.085 38.741 1.00 84.44 95 ALA A O 1
ATOM 635 N N . ILE A 1 96 ? -61.848 39.012 39.608 1.00 80.39 96 ILE A N 1
ATOM 636 C CA . ILE A 1 96 ? -60.505 39.548 39.758 1.00 88.57 96 ILE A CA 1
ATOM 637 C C . ILE A 1 96 ? -59.726 38.770 40.819 1.00 91.20 96 ILE A C 1
ATOM 638 O O . ILE A 1 96 ? -58.625 38.283 40.550 1.00 88.86 96 ILE A O 1
ATOM 643 N N . LYS A 1 97 ? -60.306 38.645 42.013 1.00 92.75 97 LYS A N 1
ATOM 644 C CA . LYS A 1 97 ? -59.675 37.897 43.098 1.00 98.08 97 LYS A CA 1
ATOM 645 C C . LYS A 1 97 ? -59.210 36.532 42.611 1.00 98.65 97 LYS A C 1
ATOM 646 O O . LYS A 1 97 ? -58.077 36.118 42.880 1.00 103.04 97 LYS A O 1
ATOM 652 N N . ALA A 1 98 ? -60.085 35.840 41.887 1.00 87.00 98 ALA A N 1
ATOM 653 C CA . ALA A 1 98 ? -59.790 34.488 41.433 1.00 85.66 98 ALA A CA 1
ATOM 654 C C . ALA A 1 98 ? -58.606 34.484 40.479 1.00 86.64 98 ALA A C 1
ATOM 655 O O . ALA A 1 98 ? -57.800 33.554 40.472 1.00 89.99 98 ALA A O 1
ATOM 657 N N . PHE A 1 99 ? -58.501 35.528 39.671 1.00 83.40 99 PHE A N 1
ATOM 658 C CA . PHE A 1 99 ? -57.430 35.585 38.695 1.00 84.55 99 PHE A CA 1
ATOM 659 C C . PHE A 1 99 ? -56.087 35.801 39.384 1.00 83.54 99 PHE A C 1
ATOM 660 O O . PHE A 1 99 ? -55.112 35.086 39.119 1.00 80.79 99 PHE A O 1
ATOM 668 N N . ILE A 1 100 ? -56.039 36.796 40.262 1.00 82.63 100 ILE A N 1
ATOM 669 C CA . ILE A 1 100 ? -54.836 37.059 41.035 1.00 84.43 100 ILE A CA 1
ATOM 670 C C . ILE A 1 100 ? -54.406 35.795 41.776 1.00 82.77 100 ILE A C 1
ATOM 671 O O . ILE A 1 100 ? -53.235 35.423 41.765 1.00 81.86 100 ILE A O 1
ATOM 676 N N . ALA A 1 101 ? -55.370 35.132 42.405 1.00 83.92 101 ALA A N 1
ATOM 677 C CA . ALA A 1 101 ? -55.101 33.909 43.153 1.00 90.97 101 ALA A CA 1
ATOM 678 C C . ALA A 1 101 ? -54.294 32.922 42.319 1.00 95.17 101 ALA A C 1
ATOM 679 O O . ALA A 1 101 ? -53.330 32.325 42.809 1.00 96.76 101 ALA A O 1
ATOM 681 N N . VAL A 1 102 ? -54.697 32.751 41.062 1.00 92.19 102 VAL A N 1
ATOM 682 C CA . VAL A 1 102 ? -53.980 31.868 40.154 1.00 88.79 102 VAL A CA 1
ATOM 683 C C . VAL A 1 102 ? -52.564 32.382 39.962 1.00 89.20 102 VAL A C 1
ATOM 684 O O . VAL A 1 102 ? -51.600 31.622 40.046 1.00 93.72 102 VAL A O 1
ATOM 688 N N . TYR A 1 103 ? -52.433 33.679 39.707 1.00 86.69 103 TYR A N 1
ATOM 689 C CA . TYR A 1 103 ? -51.107 34.252 39.547 1.00 84.64 103 TYR A CA 1
ATOM 690 C C . TYR A 1 103 ? -50.239 33.869 40.743 1.00 91.97 103 TYR A C 1
ATOM 691 O O . TYR A 1 103 ? -49.115 33.395 40.581 1.00 90.56 103 TYR A O 1
ATOM 700 N N . TYR A 1 104 ? -50.776 34.064 41.946 1.00 97.57 104 TYR A N 1
ATOM 701 C CA . TYR A 1 104 ? -50.031 33.798 43.180 1.00 96.98 104 TYR A CA 1
ATOM 702 C C . TYR A 1 104 ? -49.644 32.326 43.325 1.00 97.00 104 TYR A C 1
ATOM 703 O O . TYR A 1 104 ? -48.910 31.960 44.241 1.00 98.91 104 TYR A O 1
ATOM 712 N N . LEU A 1 105 ? -50.142 31.488 42.421 1.00 93.83 105 LEU A N 1
ATOM 713 C CA . LEU A 1 105 ? -49.800 30.070 42.419 1.00 93.46 105 LEU A CA 1
ATOM 714 C C . LEU A 1 105 ? -48.465 29.793 41.712 1.00 100.31 105 LEU A C 1
ATOM 715 O O . LEU A 1 105 ? -47.903 28.704 41.825 1.00 102.79 105 LEU A O 1
ATOM 720 N N . LEU A 1 106 ? -47.953 30.778 40.985 1.00 99.01 106 LEU A N 1
ATOM 721 C CA . LEU A 1 106 ? -46.700 30.596 40.268 1.00 99.74 106 LEU A CA 1
ATOM 722 C C . LEU A 1 106 ? -45.492 30.812 41.184 1.00 102.10 106 LEU A C 1
ATOM 723 O O . LEU A 1 106 ? -45.351 31.879 41.796 1.00 105.22 106 LEU A O 1
ATOM 728 N N . PRO A 1 107 ? -44.619 29.793 41.283 1.00 96.19 107 PRO A N 1
ATOM 729 C CA . PRO A 1 107 ? -43.430 29.799 42.151 1.00 98.98 107 PRO A CA 1
ATOM 730 C C . PRO A 1 107 ? -42.246 30.523 41.517 1.00 104.91 107 PRO A C 1
ATOM 731 O O . PRO A 1 107 ? -42.018 30.338 40.317 1.00 104.37 107 PRO A O 1
ATOM 735 N N . LYS A 1 108 ? -41.508 31.316 42.300 1.00 106.78 108 LYS A N 1
ATOM 736 C CA . LYS A 1 108 ? -40.279 31.952 41.813 1.00 102.22 108 LYS A CA 1
ATOM 737 C C . LYS A 1 108 ? -39.400 30.874 41.210 1.00 100.22 108 LYS A C 1
ATOM 738 O O . LYS A 1 108 ? -38.669 31.101 40.258 1.00 86.79 108 LYS A O 1
ATOM 744 N N . ASP A 1 109 ? -39.484 29.702 41.820 1.00 105.86 109 ASP A N 1
ATOM 745 C CA . ASP A 1 109 ? -38.988 28.443 41.292 1.00 108.07 109 ASP A CA 1
ATOM 746 C C . ASP A 1 109 ? -38.961 28.385 39.761 1.00 106.05 109 ASP A C 1
ATOM 747 O O . ASP A 1 109 ? -37.980 27.950 39.159 1.00 96.41 109 ASP A O 1
ATOM 752 N N . GLN A 1 110 ? -40.051 28.823 39.139 1.00 111.45 110 GLN A N 1
ATOM 753 C CA . GLN A 1 110 ? -40.260 28.655 37.701 1.00 105.60 110 GLN A CA 1
ATOM 754 C C . GLN A 1 110 ? -39.546 29.676 36.811 1.00 106.67 110 GLN A C 1
ATOM 755 O O . GLN A 1 110 ? -39.577 29.571 35.577 1.00 108.33 110 GLN A O 1
ATOM 761 N N . GLY A 1 111 ? -38.912 30.663 37.435 1.00 99.09 111 GLY A N 1
ATOM 762 C CA . GLY A 1 111 ? -38.243 31.716 36.696 1.00 93.53 111 GLY A CA 1
ATOM 763 C C . GLY A 1 111 ? -38.702 33.098 37.111 1.00 92.09 111 GLY A C 1
ATOM 764 O O . GLY A 1 111 ? -39.896 33.409 37.077 1.00 92.91 111 GLY A O 1
ATOM 765 N N . ILE A 1 112 ? -37.747 33.934 37.504 1.00 90.65 112 ILE A N 1
ATOM 766 C CA . ILE A 1 112 ? -38.051 35.308 37.872 1.00 93.65 112 ILE A CA 1
ATOM 767 C C . ILE A 1 112 ? -38.586 36.086 36.672 1.00 98.26 112 ILE A C 1
ATOM 768 O O . ILE A 1 112 ? -39.567 36.832 36.778 1.00 98.51 112 ILE A O 1
ATOM 773 N N . THR A 1 113 ? -37.942 35.895 35.526 1.00 96.41 113 THR A N 1
ATOM 774 C CA . THR A 1 113 ? -38.368 36.540 34.296 1.00 81.63 113 THR A CA 1
ATOM 775 C C . THR A 1 113 ? -39.778 36.107 33.886 1.00 88.91 113 THR A C 1
ATOM 776 O O . THR A 1 113 ? -40.596 36.923 33.464 1.00 91.68 113 THR A O 1
ATOM 780 N N . LEU A 1 114 ? -40.048 34.816 34.009 1.00 79.78 114 LEU A N 1
ATOM 781 C CA . LEU A 1 114 ? -41.353 34.260 33.701 1.00 93.46 114 LEU A CA 1
ATOM 782 C C . LEU A 1 114 ? -42.387 34.902 34.614 1.00 93.52 114 LEU A C 1
ATOM 783 O O . LEU A 1 114 ? -43.472 35.310 34.177 1.00 83.00 114 LEU A O 1
ATOM 788 N N . ARG A 1 115 ? -42.038 34.985 35.894 1.00 91.52 115 ARG A N 1
ATOM 789 C CA . ARG A 1 115 ? -42.958 35.494 36.892 1.00 85.79 115 ARG A CA 1
ATOM 790 C C . ARG A 1 115 ? -43.222 36.978 36.683 1.00 89.33 115 ARG A C 1
ATOM 791 O O . ARG A 1 115 ? -44.332 37.454 36.932 1.00 86.63 115 ARG A O 1
ATOM 799 N N . LYS A 1 116 ? -42.210 37.710 36.224 1.00 75.89 116 LYS A N 1
ATOM 800 C CA . LYS A 1 116 ? -42.400 39.130 35.999 1.00 75.62 116 LYS A CA 1
ATOM 801 C C . LYS A 1 116 ? -43.458 39.335 34.930 1.00 84.55 116 LYS A C 1
ATOM 802 O O . LYS A 1 116 ? -44.304 40.221 35.038 1.00 84.95 116 LYS A O 1
ATOM 808 N N . LEU A 1 117 ? -43.422 38.496 33.903 1.00 81.45 117 LEU A N 1
ATOM 809 C CA . LEU A 1 117 ? -44.329 38.661 32.780 1.00 83.07 117 LEU A CA 1
ATOM 810 C C . LEU A 1 117 ? -45.736 38.274 33.180 1.00 80.73 117 LEU A C 1
ATOM 811 O O . LEU A 1 117 ? -46.704 38.943 32.813 1.00 79.89 117 LEU A O 1
ATOM 816 N N . VAL A 1 118 ? -45.863 37.196 33.938 1.00 78.34 118 VAL A N 1
ATOM 817 C CA . VAL A 1 118 ? -47.193 36.822 34.382 1.00 83.28 118 VAL A CA 1
ATOM 818 C C . VAL A 1 118 ? -47.705 37.914 35.309 1.00 79.05 118 VAL A C 1
ATOM 819 O O . VAL A 1 118 ? -48.867 38.316 35.225 1.00 71.73 118 VAL A O 1
ATOM 823 N N . ARG A 1 119 ? -46.822 38.414 36.170 1.00 78.11 119 ARG A N 1
ATOM 824 C CA . ARG A 1 119 ? -47.201 39.476 37.092 1.00 80.77 119 ARG A CA 1
ATOM 825 C C . ARG A 1 119 ? -47.707 40.692 36.320 1.00 80.12 119 ARG A C 1
ATOM 826 O O . ARG A 1 119 ? -48.783 41.217 36.603 1.00 77.85 119 ARG A O 1
ATOM 834 N N . GLY A 1 120 ? -46.937 41.117 35.326 1.00 70.86 120 GLY A N 1
ATOM 835 C CA . GLY A 1 120 ? -47.292 42.275 34.525 1.00 70.81 120 GLY A CA 1
ATOM 836 C C . GLY A 1 120 ? -48.600 42.094 33.775 1.00 82.14 120 GLY A C 1
ATOM 837 O O . GLY A 1 120 ? -49.388 43.034 33.638 1.00 81.36 120 GLY A O 1
ATOM 838 N N . ALA A 1 121 ? -48.836 40.887 33.277 1.00 71.89 121 ALA A N 1
ATOM 839 C CA . ALA A 1 121 ? -50.100 40.606 32.624 1.00 70.75 121 ALA A CA 1
ATOM 840 C C . ALA A 1 121 ? -51.213 40.706 33.669 1.00 78.27 121 ALA A C 1
ATOM 841 O O . ALA A 1 121 ? -52.268 41.290 33.419 1.00 74.45 121 ALA A O 1
ATOM 843 N N . THR A 1 122 ? -50.959 40.151 34.851 1.00 79.03 122 THR A N 1
ATOM 844 C CA . THR A 1 122 ? -51.947 40.176 35.923 1.00 79.08 122 THR A CA 1
ATOM 845 C C . THR A 1 122 ? -52.321 41.600 36.288 1.00 79.14 122 THR A C 1
ATOM 846 O O . THR A 1 122 ? -53.502 41.936 36.408 1.00 75.61 122 THR A O 1
ATOM 850 N N . LEU A 1 123 ? -51.312 42.441 36.460 1.00 75.51 123 LEU A N 1
ATOM 851 C CA . LEU A 1 123 ? -51.570 43.843 36.736 1.00 78.16 123 LEU A CA 1
ATOM 852 C C . LEU A 1 123 ? -52.367 44.499 35.592 1.00 81.96 123 LEU A C 1
ATOM 853 O O . LEU A 1 123 ? -53.354 45.197 35.850 1.00 82.89 123 LEU A O 1
ATOM 858 N N . ASP A 1 124 ? -51.959 44.249 34.344 1.00 75.04 124 ASP A N 1
ATOM 859 C CA . ASP A 1 124 ? -52.617 44.837 33.167 1.00 76.90 124 ASP A CA 1
ATOM 860 C C . ASP A 1 124 ? -54.109 44.573 33.159 1.00 81.36 124 ASP A C 1
ATOM 861 O O . ASP A 1 124 ? -54.922 45.425 32.797 1.00 80.57 124 ASP A O 1
ATOM 866 N N . ILE A 1 125 ? -54.450 43.352 33.525 1.00 75.02 125 ILE A N 1
ATOM 867 C CA . ILE A 1 125 ? -55.819 42.944 33.604 1.00 72.29 125 ILE A CA 1
ATOM 868 C C . ILE A 1 125 ? -56.510 43.732 34.714 1.00 81.97 125 ILE A C 1
ATOM 869 O O . ILE A 1 125 ? -57.530 44.389 34.484 1.00 77.79 125 ILE A O 1
ATOM 874 N N . VAL A 1 126 ? -55.944 43.680 35.916 1.00 83.37 126 VAL A N 1
ATOM 875 C CA . VAL A 1 126 ? -56.530 44.373 37.054 1.00 82.94 126 VAL A CA 1
ATOM 876 C C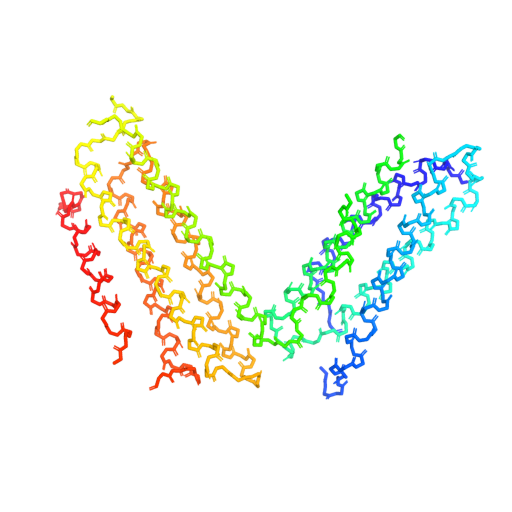 . VAL A 1 126 ? -56.749 45.844 36.727 1.00 79.06 126 VAL A C 1
ATOM 877 O O . VAL A 1 126 ? -57.834 46.391 36.959 1.00 74.99 126 VAL A O 1
ATOM 881 N N . ASP A 1 127 ? -55.710 46.478 36.186 1.00 75.00 127 ASP A N 1
ATOM 882 C CA . ASP A 1 127 ? -55.764 47.899 35.869 1.00 72.83 127 ASP A CA 1
ATOM 883 C C . ASP A 1 127 ? -56.785 48.183 34.773 1.00 80.79 127 ASP A C 1
ATOM 884 O O . ASP A 1 127 ? -57.588 49.110 34.883 1.00 79.22 127 ASP A O 1
ATOM 889 N N . GLY A 1 128 ? -56.742 47.391 33.708 1.00 76.09 128 GLY A N 1
ATOM 890 C CA . GLY A 1 128 ? -57.738 47.502 32.661 1.00 82.20 128 GLY A CA 1
ATOM 891 C C . GLY A 1 128 ? -59.145 47.451 33.236 1.00 77.08 128 GLY A C 1
ATOM 892 O O . GLY A 1 128 ? -59.972 48.318 32.951 1.00 74.31 128 GLY A O 1
ATOM 893 N N . MET A 1 129 ? -59.423 46.443 34.056 1.00 72.44 129 MET A N 1
ATOM 894 C CA . MET A 1 129 ? -60.773 46.276 34.588 1.00 78.15 129 MET A CA 1
ATOM 895 C C . MET A 1 129 ? -61.160 47.498 35.402 1.00 82.97 129 MET A C 1
ATOM 896 O O . MET A 1 129 ? -62.322 47.904 35.429 1.00 78.21 129 MET A O 1
ATOM 901 N N . ALA A 1 130 ? -60.174 48.099 36.053 1.00 82.02 130 ALA A N 1
ATOM 902 C CA . ALA A 1 130 ? -60.426 49.299 36.827 1.00 85.36 130 ALA A CA 1
ATOM 903 C C . ALA A 1 13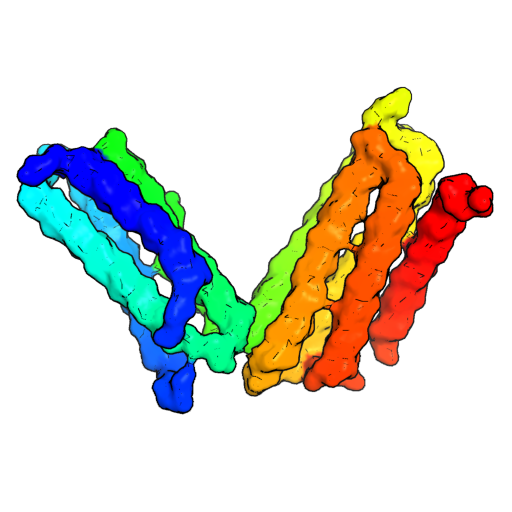0 ? -60.748 50.474 35.907 1.00 87.61 130 ALA A C 1
ATOM 904 O O . ALA A 1 130 ? -61.641 51.268 36.203 1.00 93.36 130 ALA A O 1
ATOM 906 N N . GLN A 1 131 ? -60.026 50.581 34.792 1.00 83.10 131 GLN A N 1
ATOM 907 C CA . GLN A 1 131 ? -60.228 51.694 33.861 1.00 86.13 131 GLN A CA 1
ATOM 908 C C . GLN A 1 131 ? -61.654 51.689 33.343 1.00 88.84 131 GLN A C 1
ATOM 909 O O . GLN A 1 131 ? -62.292 52.736 33.226 1.00 89.60 131 GLN A O 1
ATOM 915 N N . LEU A 1 132 ? -62.141 50.493 33.031 1.00 83.88 132 LEU A N 1
ATOM 916 C CA . LEU A 1 132 ? -63.466 50.314 32.466 1.00 82.40 132 LEU A CA 1
ATOM 917 C C . LEU A 1 132 ? -64.548 50.716 33.458 1.00 88.19 132 LEU A C 1
ATOM 918 O O . LEU A 1 132 ? -65.525 51.377 33.091 1.00 88.63 132 LEU A O 1
ATOM 923 N N . MET A 1 133 ? -64.366 50.306 34.712 1.00 84.28 133 MET A N 1
ATOM 924 C CA . MET A 1 133 ? -65.334 50.592 35.760 1.00 82.10 133 MET A CA 1
ATOM 925 C C . MET A 1 133 ? -65.500 52.089 35.940 1.00 84.32 133 MET A C 1
ATOM 926 O O . MET A 1 133 ? -66.621 52.582 36.047 1.00 88.78 133 MET A O 1
ATOM 931 N N . GLU A 1 134 ? -64.383 52.812 35.950 1.00 85.16 134 GLU A N 1
ATOM 932 C CA . GLU A 1 134 ? -64.429 54.271 35.921 1.00 93.39 134 GLU A CA 1
ATOM 933 C C . GLU A 1 134 ? -65.240 54.790 34.732 1.00 99.77 134 GLU A C 1
ATOM 934 O O . GLU A 1 134 ? -66.198 55.553 34.898 1.00 103.93 134 GLU A O 1
ATOM 940 N N . VAL A 1 135 ? -64.840 54.369 33.538 1.00 92.95 135 VAL A N 1
ATOM 941 C CA . VAL A 1 135 ? -65.465 54.813 32.301 1.00 88.88 135 VAL A CA 1
ATOM 942 C C . VAL A 1 135 ? -66.977 54.636 32.335 1.00 89.13 135 VAL A C 1
ATOM 943 O O . VAL A 1 135 ? -67.730 55.511 31.896 1.00 92.53 135 VAL A O 1
ATOM 947 N N . LEU A 1 136 ? -67.417 53.499 32.858 1.00 82.68 136 LEU A N 1
ATOM 948 C CA . LEU A 1 136 ? -68.835 53.206 32.934 1.00 83.08 136 LEU A CA 1
ATOM 949 C C . LEU A 1 136 ? -69.538 54.102 33.948 1.00 95.47 136 LEU A C 1
ATOM 950 O O . LEU A 1 136 ? -70.760 54.238 33.915 1.00 100.95 136 LEU A O 1
ATOM 955 N N . SER A 1 137 ? -68.759 54.717 34.836 1.00 96.48 137 SER A N 1
ATOM 956 C CA . SER A 1 137 ? -69.301 55.512 35.940 1.00 102.35 137 SER A CA 1
ATOM 957 C C . SER A 1 137 ? -69.652 56.946 35.569 1.00 110.16 137 SER A C 1
ATOM 958 O O . SER A 1 137 ? -70.320 57.637 36.333 1.00 113.18 137 SER A O 1
ATOM 961 N N . VAL A 1 138 ? -69.193 57.397 34.409 1.00 116.69 138 VAL A N 1
ATOM 962 C CA . VAL A 1 138 ? -69.466 58.760 33.967 1.00 122.35 138 VAL A CA 1
ATOM 963 C C . VAL A 1 138 ? -70.600 58.811 32.947 1.00 122.10 138 VAL A C 1
ATOM 964 O O . VAL A 1 138 ? -71.151 57.779 32.565 1.00 119.07 138 VAL A O 1
ATOM 968 N N . ASN A 1 153 ? -60.231 49.557 24.781 1.00 119.36 153 ASN A N 1
ATOM 969 C CA . ASN A 1 153 ? -60.522 48.184 25.217 1.00 122.76 153 ASN A CA 1
ATOM 970 C C . ASN A 1 153 ? -59.393 47.558 26.039 1.00 102.97 153 ASN A C 1
ATOM 971 O O . ASN A 1 153 ? -59.090 46.363 25.912 1.00 90.14 153 ASN A O 1
ATOM 976 N N . SER A 1 154 ? -58.794 48.378 26.895 1.00 95.61 154 SER A N 1
ATOM 977 C CA . SER A 1 154 ? -57.691 47.951 27.743 1.00 92.21 154 SER A CA 1
ATOM 978 C C . SER A 1 154 ? -57.926 46.568 28.358 1.00 87.64 154 SER A C 1
ATOM 979 O O . SER A 1 154 ? -57.095 45.670 28.223 1.00 83.80 154 SER A O 1
ATOM 982 N N . VAL A 1 155 ? -59.065 46.385 29.014 1.00 82.11 155 VAL A N 1
ATOM 983 C CA . VAL A 1 155 ? -59.309 45.122 29.700 1.00 85.25 155 VAL A CA 1
ATOM 984 C C . VAL A 1 155 ? -59.345 43.922 28.767 1.00 80.95 155 VAL A C 1
ATOM 985 O O . VAL A 1 155 ? -58.700 42.907 29.022 1.00 69.06 155 VAL A O 1
ATOM 989 N N . TRP A 1 156 ? -60.146 44.018 27.713 1.00 86.76 156 TRP A N 1
ATOM 990 C CA . TRP A 1 156 ? -60.310 42.895 26.808 1.00 86.35 156 TRP A CA 1
ATOM 991 C C . TRP A 1 156 ? -58.955 42.549 26.201 1.00 83.18 156 TRP A C 1
ATOM 992 O O . TRP A 1 156 ? -58.497 41.401 26.271 1.00 72.41 156 TRP A O 1
ATOM 1003 N N . VAL A 1 157 ? -58.300 43.553 25.630 1.00 77.73 157 VAL A N 1
ATOM 1004 C CA . VAL A 1 157 ? -56.968 43.348 25.095 1.00 73.43 157 VAL A CA 1
ATOM 1005 C C . VAL A 1 157 ? -56.110 42.623 26.123 1.00 71.30 157 VAL A C 1
ATOM 1006 O O . VAL A 1 157 ? -55.499 41.599 25.812 1.00 71.94 157 VAL A O 1
ATOM 1010 N N . ALA A 1 158 ? -56.096 43.137 27.353 1.00 73.30 158 ALA A N 1
ATOM 1011 C CA . ALA A 1 158 ? -55.290 42.544 28.423 1.00 73.42 158 ALA A CA 1
ATOM 1012 C C . ALA A 1 158 ? -55.622 41.072 28.639 1.00 75.73 158 ALA A C 1
ATOM 1013 O O . ALA A 1 158 ? -54.725 40.247 28.820 1.00 80.91 158 ALA A O 1
ATOM 1015 N N . CYS A 1 159 ? -56.910 40.744 28.610 1.00 76.43 159 CYS A N 1
ATOM 1016 C CA . CYS A 1 159 ? -57.341 39.360 28.770 1.00 85.88 159 CYS A CA 1
ATOM 1017 C C . CYS A 1 159 ? -56.960 38.506 27.567 1.00 89.28 159 CYS A C 1
ATOM 1018 O O . CYS A 1 159 ? -56.652 37.323 27.729 1.00 94.55 159 CYS A O 1
ATOM 1021 N N . GLN A 1 160 ? -56.988 39.104 26.372 1.00 87.08 160 GLN A N 1
ATOM 1022 C CA . GLN A 1 160 ? -56.467 38.461 25.161 1.00 96.24 160 GLN A CA 1
ATOM 1023 C C . GLN A 1 160 ? -55.041 37.931 25.362 1.00 103.29 160 GLN A C 1
ATOM 1024 O O . GLN A 1 160 ? -54.722 36.822 24.945 1.00 109.21 160 GLN A O 1
ATOM 1030 N N . GLN A 1 161 ? -54.196 38.726 26.014 1.00 103.99 161 GLN A N 1
ATOM 1031 C CA . GLN A 1 161 ? -52.774 38.410 26.182 1.00 106.40 161 GLN A CA 1
ATOM 1032 C C . GLN A 1 161 ? -52.430 37.020 26.718 1.00 104.62 161 GLN A C 1
ATOM 1033 O O . GLN A 1 161 ? -51.351 36.515 26.434 1.00 114.81 161 GLN A O 1
ATOM 1039 N N . MET A 1 162 ? -53.318 36.410 27.496 1.00 95.31 162 MET A N 1
ATOM 1040 C CA . MET A 1 162 ? -52.996 35.139 28.158 1.00 97.16 162 MET A CA 1
ATOM 1041 C C . MET A 1 162 ? -52.282 34.114 27.273 1.00 106.85 162 MET A C 1
ATOM 1042 O O . MET A 1 162 ? -51.156 33.709 27.575 1.00 113.88 162 MET A O 1
ATOM 1047 N N . PRO A 1 163 ? -52.932 33.680 26.185 1.00 110.85 163 PRO A N 1
ATOM 1048 C CA . PRO A 1 163 ? -52.282 32.736 25.269 1.00 113.68 163 PRO A CA 1
ATOM 1049 C C . PRO A 1 163 ? -50.895 33.181 24.798 1.00 117.53 163 PRO A C 1
ATOM 1050 O O . PRO A 1 163 ? -50.013 32.335 24.662 1.00 122.83 163 PRO A O 1
ATOM 1054 N N . GLN A 1 164 ? -50.700 34.477 24.558 1.00 115.18 164 GLN A N 1
ATOM 1055 C CA . GLN A 1 164 ? -49.429 34.969 24.015 1.00 109.83 164 GLN A CA 1
ATOM 1056 C C . GLN A 1 164 ? -48.282 34.817 25.000 1.00 105.48 164 GLN A C 1
ATOM 1057 O O . GLN A 1 164 ? -47.245 34.250 24.676 1.00 110.40 164 GLN A O 1
ATOM 1063 N N . ILE A 1 165 ? -48.470 35.338 26.204 1.00 102.11 165 ILE A N 1
ATOM 1064 C CA . ILE A 1 165 ? -47.402 35.342 27.184 1.00 100.06 165 ILE A CA 1
ATOM 1065 C C . ILE A 1 165 ? -46.769 33.959 27.293 1.00 98.05 165 ILE A C 1
ATOM 1066 O O . ILE A 1 165 ? -47.478 32.949 27.362 1.00 94.04 165 ILE A O 1
ATOM 1071 N N . PRO A 1 166 ? -45.425 33.920 27.282 1.00 95.16 166 PRO 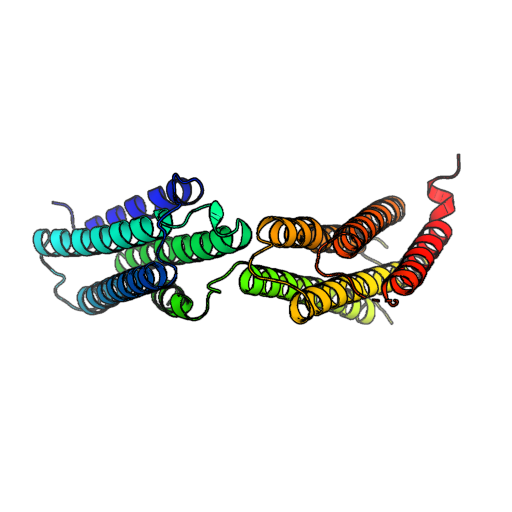A N 1
ATOM 1072 C CA . PRO A 1 166 ? -44.571 32.734 27.415 1.00 99.70 166 PRO A CA 1
ATOM 1073 C C . PRO A 1 166 ? -44.934 31.864 28.610 1.00 97.42 166 PRO A C 1
ATOM 1074 O O . PRO A 1 166 ? -45.457 32.360 29.612 1.00 93.56 166 PRO A O 1
ATOM 1078 N N . ARG A 1 167 ? -44.641 30.572 28.497 1.00 97.89 167 ARG A N 1
ATOM 1079 C CA . ARG A 1 167 ? -45.028 29.607 29.515 1.00 97.70 167 ARG A CA 1
ATOM 1080 C C . ARG A 1 167 ? -43.823 28.869 30.104 1.00 98.21 167 ARG A C 1
ATOM 1081 O O . ARG A 1 167 ? -43.983 27.911 30.866 1.00 101.02 167 ARG A O 1
ATOM 1083 N N . ASP A 1 168 ? -42.623 29.315 29.734 1.00 103.44 168 ASP A N 1
ATOM 1084 C CA . ASP A 1 168 ? -41.384 28.826 30.342 1.00 102.61 168 ASP A CA 1
ATOM 1085 C C . ASP A 1 168 ? -40.301 29.905 30.308 1.00 101.95 168 ASP A C 1
ATOM 1086 O O . ASP A 1 168 ? -40.278 30.762 29.425 1.00 98.76 168 ASP A O 1
ATOM 1091 N N . ASN A 1 169 ? -39.399 29.861 31.276 1.00 102.71 169 ASN A N 1
ATOM 1092 C CA . ASN A 1 169 ? -38.448 30.943 31.442 1.00 94.90 169 ASN A CA 1
ATOM 1093 C C . ASN A 1 169 ? -37.555 31.157 30.224 1.00 94.79 169 ASN A C 1
ATOM 1094 O O . ASN A 1 169 ? -36.964 32.228 30.068 1.00 89.93 169 ASN A O 1
ATOM 1099 N N . LYS A 1 170 ? -37.454 30.154 29.354 1.00 96.35 170 LYS A N 1
ATOM 1100 C CA . LYS A 1 170 ? -36.664 30.331 28.140 1.00 91.95 170 LYS A CA 1
ATOM 1101 C C . LYS A 1 170 ? -37.359 31.300 27.190 1.00 90.37 170 LYS A C 1
ATOM 1102 O O . LYS A 1 170 ? -36.771 32.291 26.757 1.00 88.21 170 LYS A O 1
ATOM 1108 N N . ALA A 1 171 ? -38.616 31.013 26.872 1.00 89.62 171 ALA A N 1
ATOM 1109 C CA . ALA A 1 171 ? -39.383 31.892 26.006 1.00 88.88 171 ALA A CA 1
ATOM 1110 C C . ALA A 1 171 ? -39.493 33.278 26.629 1.00 88.95 171 ALA A C 1
ATOM 1111 O O . ALA A 1 171 ? -39.463 34.288 25.928 1.00 92.73 171 ALA A O 1
ATOM 1113 N N . ALA A 1 172 ? -39.622 33.319 27.951 1.00 90.05 172 ALA A N 1
ATOM 1114 C CA . ALA A 1 172 ? -39.710 34.585 28.672 1.00 86.10 172 ALA A CA 1
ATOM 1115 C C . ALA A 1 172 ? -38.427 35.378 28.459 1.00 84.07 172 ALA A C 1
ATOM 1116 O O . ALA A 1 172 ? -38.466 36.566 28.150 1.00 80.80 172 ALA A O 1
ATOM 1118 N N . ALA A 1 173 ? -37.290 34.710 28.628 1.00 78.01 173 ALA A N 1
ATOM 1119 C CA . ALA A 1 173 ? -36.003 35.336 28.391 1.00 75.47 173 ALA A CA 1
ATOM 1120 C C . ALA A 1 173 ? -35.922 35.825 26.948 1.00 80.30 173 ALA A C 1
ATOM 1121 O O . ALA A 1 173 ? -35.506 36.952 26.678 1.00 83.00 173 ALA A O 1
ATOM 1123 N N . LEU A 1 174 ? -36.316 34.969 26.015 1.00 81.75 174 LEU A N 1
ATOM 1124 C CA . LEU A 1 174 ? -36.257 35.333 24.606 1.00 92.33 174 LEU A CA 1
ATOM 1125 C C . LEU A 1 174 ? -37.066 36.594 24.360 1.00 87.04 174 LEU A C 1
ATOM 1126 O O . LEU A 1 174 ? -36.616 37.519 23.686 1.00 81.26 174 LEU A O 1
ATOM 1131 N N . LEU A 1 175 ? -38.263 36.624 24.923 1.00 89.29 175 LEU A N 1
ATOM 1132 C CA . LEU A 1 175 ? -39.133 37.774 24.786 1.00 87.65 175 LEU A CA 1
ATOM 1133 C C . LEU A 1 175 ? -38.430 39.020 25.310 1.00 88.75 175 LEU A C 1
ATOM 1134 O O . LEU A 1 175 ? -38.401 40.060 24.655 1.00 93.31 175 LEU A O 1
ATOM 1139 N N . MET A 1 176 ? -37.849 38.903 26.495 1.00 83.32 176 MET A N 1
ATOM 1140 C CA . MET A 1 176 ? -37.267 40.053 27.157 1.00 87.62 176 MET A CA 1
ATOM 1141 C C . MET A 1 176 ? -36.146 40.585 26.290 1.00 90.85 176 MET A C 1
ATOM 1142 O O . MET A 1 176 ? -35.993 41.794 26.099 1.00 91.34 176 MET A O 1
ATOM 1147 N N . LEU A 1 177 ? -35.363 39.656 25.763 1.00 86.17 177 LEU A N 1
ATOM 1148 C CA . LEU A 1 177 ? -34.268 40.000 24.885 1.00 79.90 177 LEU A CA 1
ATOM 1149 C C . LEU A 1 177 ? -34.753 40.765 23.646 1.00 81.82 177 LEU A C 1
ATOM 1150 O O . LEU A 1 177 ? -34.214 41.820 23.308 1.00 75.75 177 LEU A O 1
ATOM 1155 N N . THR A 1 178 ? -35.778 40.268 22.968 1.00 83.20 178 THR A N 1
ATOM 1156 C CA . THR A 1 178 ? -36.210 41.003 21.791 1.00 82.34 178 THR A CA 1
ATOM 1157 C C . THR A 1 178 ? -36.778 42.382 22.151 1.00 80.20 178 THR A C 1
ATOM 1158 O O . THR A 1 178 ? -36.574 43.346 21.420 1.00 87.82 178 THR A O 1
ATOM 1162 N N . LYS A 1 179 ? -37.449 42.494 23.291 1.00 82.80 179 LYS A N 1
ATOM 1163 C CA . LYS A 1 179 ? -37.917 43.810 23.737 1.00 90.57 179 LYS A CA 1
ATOM 1164 C C . LYS A 1 179 ? -36.729 44.770 23.833 1.00 81.05 179 LYS A C 1
ATOM 1165 O O . LYS A 1 179 ? -36.843 45.956 23.540 1.00 82.78 179 LYS A O 1
ATOM 1167 N N . ASN A 1 180 ? -35.582 44.244 24.229 1.00 78.35 180 ASN A N 1
ATOM 1168 C CA . ASN A 1 180 ? -34.387 45.061 24.322 1.00 86.36 180 ASN A CA 1
ATOM 1169 C C . ASN A 1 180 ? -33.847 45.452 22.961 1.00 89.08 180 ASN A C 1
ATOM 1170 O O . ASN A 1 180 ? -33.644 46.633 22.681 1.00 97.33 180 ASN A O 1
ATOM 1175 N N . VAL A 1 181 ? -33.607 44.454 22.119 1.00 77.38 181 VAL A N 1
ATOM 1176 C CA . VAL A 1 181 ? -33.170 44.711 20.758 1.00 75.21 181 VAL A CA 1
ATOM 1177 C C . VAL A 1 181 ? -34.003 45.831 20.146 1.00 87.87 181 VAL A C 1
ATOM 1178 O O . VAL A 1 181 ? -33.471 46.806 19.613 1.00 87.65 181 VAL A O 1
ATOM 1182 N N . ASP A 1 182 ? -35.318 45.684 20.226 1.00 71.75 182 ASP A N 1
ATOM 1183 C CA . ASP A 1 182 ? -36.212 46.681 19.672 1.00 83.55 182 ASP A CA 1
ATOM 1184 C C . ASP A 1 182 ? -36.000 48.070 20.272 1.00 86.68 182 ASP A C 1
ATOM 1185 O O . ASP A 1 182 ? -35.946 49.051 19.529 1.00 84.33 182 ASP A O 1
ATOM 1190 N N . PHE A 1 183 ? -35.865 48.164 21.594 1.00 88.93 183 PHE A N 1
ATOM 1191 C CA . PHE A 1 183 ? -35.686 49.474 22.227 1.00 88.75 183 PHE A CA 1
ATOM 1192 C C . PHE A 1 183 ? -34.416 50.146 21.728 1.00 77.88 183 PHE A C 1
ATOM 1193 O O . PHE A 1 183 ? -34.424 51.306 21.306 1.00 74.88 183 PHE A O 1
ATOM 1201 N N . VAL A 1 184 ? -33.317 49.414 21.785 1.00 74.18 184 VAL A N 1
ATOM 1202 C CA . VAL A 1 184 ? -32.062 49.934 21.270 1.00 82.51 184 VAL A CA 1
ATOM 1203 C C . VAL A 1 184 ? -32.196 50.374 19.810 1.00 87.99 184 VAL A C 1
ATOM 1204 O O . VAL A 1 184 ? -31.806 51.485 19.447 1.00 91.06 184 VAL A O 1
ATOM 1208 N N . LYS A 1 185 ? -32.745 49.492 18.981 1.00 82.03 185 LYS A N 1
ATOM 1209 C CA . LYS A 1 185 ? -32.972 49.791 17.572 1.00 85.49 185 LYS A CA 1
ATOM 1210 C C . LYS A 1 185 ? -33.676 51.140 17.387 1.00 90.80 185 LYS A C 1
ATOM 1211 O O . LYS A 1 185 ? -33.273 51.954 16.556 1.00 89.24 185 LYS A O 1
ATOM 1217 N N . ASP A 1 186 ? -34.717 51.390 18.171 1.00 76.48 186 ASP A N 1
ATOM 1218 C CA . ASP A 1 186 ? -35.424 52.659 18.059 1.00 93.77 186 ASP A CA 1
ATOM 1219 C C . ASP A 1 186 ? -34.527 53.835 18.438 1.00 92.50 186 ASP A C 1
ATOM 1220 O O . ASP A 1 186 ? -34.497 54.848 17.740 1.00 97.50 186 ASP A O 1
ATOM 1225 N N . ALA A 1 187 ? -33.798 53.700 19.542 1.00 81.14 187 ALA A N 1
ATOM 1226 C CA . ALA A 1 187 ? -32.922 54.774 20.005 1.00 83.52 187 ALA A CA 1
ATOM 1227 C C . ALA A 1 187 ? -31.968 55.190 18.884 1.00 88.37 187 ALA A C 1
ATOM 1228 O O . ALA A 1 187 ? -31.839 56.372 18.542 1.00 89.13 187 ALA A O 1
ATOM 1230 N N . HIS A 1 188 ? -31.292 54.184 18.344 1.00 90.00 188 HIS A N 1
ATOM 1231 C CA . HIS A 1 188 ? -30.484 54.296 17.147 1.00 95.37 188 HIS A CA 1
ATOM 1232 C C . HIS A 1 188 ? -31.213 55.182 16.137 1.00 93.65 188 HIS A C 1
ATOM 1233 O O . HIS A 1 188 ? -30.828 56.332 15.904 1.00 90.34 188 HIS A O 1
ATOM 1240 N N . GLU A 1 189 ? -32.289 54.651 15.567 1.00 89.92 189 GLU A N 1
ATOM 1241 C CA . GLU A 1 189 ? -33.043 55.365 14.545 1.00 98.29 189 GLU A CA 1
ATOM 1242 C C . GLU A 1 189 ? -33.341 56.812 14.937 1.00 96.21 189 GLU A C 1
ATOM 1243 O O . GLU A 1 189 ? -33.171 57.720 14.125 1.00 94.99 189 GLU A O 1
ATOM 1249 N N . GLU A 1 190 ? -33.777 57.029 16.177 1.00 97.84 190 GLU A N 1
ATOM 1250 C CA . GLU A 1 190 ? -34.107 58.380 16.628 1.00 100.62 190 GLU A CA 1
ATOM 1251 C C . GLU A 1 190 ? -32.910 59.313 16.501 1.00 103.79 190 GLU A C 1
ATOM 1252 O O . GLU A 1 190 ? -33.013 60.387 15.904 1.00 105.86 190 GLU A O 1
ATOM 1258 N N . MET A 1 191 ? -31.774 58.904 17.061 1.00 98.09 191 MET A N 1
ATOM 1259 C CA . MET A 1 191 ? -30.579 59.727 16.989 1.00 96.58 191 MET A CA 1
ATOM 1260 C C . MET A 1 191 ? -30.159 59.978 15.552 1.00 98.70 191 MET A C 1
ATOM 1261 O O . MET A 1 191 ? -29.773 61.089 15.196 1.00 106.24 191 MET A O 1
ATOM 1266 N N . GLU A 1 192 ? -30.254 58.947 14.723 1.00 92.04 192 GLU A N 1
ATOM 1267 C CA . GLU A 1 192 ? -29.860 59.064 13.324 1.00 90.80 192 GLU A CA 1
ATOM 1268 C C . GLU A 1 192 ? -30.717 60.076 12.569 1.00 100.39 192 GLU A C 1
ATOM 1269 O O . GLU A 1 192 ? -30.193 60.985 11.925 1.00 103.17 192 GLU A O 1
ATOM 1275 N N . GLN A 1 193 ? -32.034 59.923 12.650 1.00 103.89 193 GLN A N 1
ATOM 1276 C CA . GLN A 1 193 ? -32.931 60.924 12.094 1.00 112.44 193 GLN A CA 1
ATOM 1277 C C . GLN A 1 193 ? -32.571 62.291 12.658 1.00 110.25 193 GLN A C 1
ATOM 1278 O O . GLN A 1 193 ? -32.457 63.273 11.921 1.00 114.77 193 GLN A O 1
ATOM 1284 N N . ALA A 1 194 ? -32.390 62.340 13.975 1.00 99.54 194 ALA A N 1
ATOM 1285 C CA . ALA A 1 194 ? -32.049 63.574 14.667 1.00 99.17 194 ALA A CA 1
ATOM 1286 C C . ALA A 1 194 ? -30.865 64.264 14.008 1.00 103.34 194 ALA A C 1
ATOM 1287 O O . ALA A 1 194 ? -30.920 65.452 13.681 1.00 102.14 194 ALA A O 1
ATOM 1289 N N . VAL A 1 195 ? -29.795 63.505 13.821 1.00 94.82 195 VAL A N 1
ATOM 1290 C CA . VAL A 1 195 ? -28.587 64.026 13.210 1.00 109.27 195 VAL A CA 1
ATOM 1291 C C . VAL A 1 195 ? -28.818 64.478 11.770 1.00 115.96 195 VAL A C 1
ATOM 1292 O O . VAL A 1 195 ? -28.400 65.571 11.390 1.00 118.32 195 VAL A O 1
ATOM 1296 N N . GLU A 1 196 ? -29.475 63.635 10.974 1.00 119.62 196 GLU A N 1
ATOM 1297 C CA . GLU A 1 196 ? -29.753 63.952 9.572 1.00 130.44 196 GLU A CA 1
ATOM 1298 C C . GLU A 1 196 ? -30.378 65.328 9.423 1.00 138.63 196 GLU A C 1
ATOM 1299 O O . GLU A 1 196 ? -29.919 66.152 8.631 1.00 144.51 196 GLU A O 1
ATOM 1305 N N . GLU A 1 197 ? -31.443 65.557 10.184 1.00 138.24 197 GLU A N 1
ATOM 1306 C CA . GLU A 1 197 ? -32.216 66.785 10.089 1.00 144.00 197 GLU A CA 1
ATOM 1307 C C . GLU A 1 197 ? -31.403 67.998 10.528 1.00 150.82 197 GLU A C 1
ATOM 1308 O O . GLU A 1 197 ? -31.691 69.126 10.126 1.00 159.77 197 GLU A O 1
ATOM 1314 N N . SER A 1 198 ? -30.386 67.759 11.351 1.00 147.42 198 SER A N 1
ATOM 1315 C CA . SER A 1 198 ? -29.454 68.807 11.745 1.00 149.19 198 SER A CA 1
ATOM 1316 C C . SER A 1 198 ? -28.930 69.544 10.510 1.00 161.63 198 SER A C 1
ATOM 1317 O O . SER A 1 198 ? -28.487 68.911 9.549 1.00 161.83 198 SER A O 1
ATOM 1320 N N . ASP A 1 199 ? -28.991 70.878 10.544 1.00 171.99 199 ASP A N 1
ATOM 1321 C CA . ASP A 1 199 ? -28.619 71.728 9.403 1.00 177.74 199 ASP A CA 1
ATOM 1322 C C . ASP A 1 199 ? -27.528 71.125 8.509 1.00 187.99 199 ASP A C 1
ATOM 1323 O O . ASP A 1 199 ? -26.392 70.932 8.948 1.00 189.42 199 ASP A O 1
ATOM 1328 N N . PRO A 1 200 ? -27.881 70.821 7.247 1.00 191.94 200 PRO A N 1
ATOM 1329 C CA . PRO A 1 200 ? -26.955 70.209 6.285 1.00 190.53 200 PRO A CA 1
ATOM 1330 C C . PRO A 1 200 ? -25.707 71.059 6.054 1.00 192.99 200 PRO A C 1
ATOM 1331 O O . PRO A 1 200 ? -24.657 70.758 6.629 1.00 188.73 200 PRO A O 1
ATOM 1335 N N . GLN A 1 229 ? -25.953 78.489 18.096 1.00 170.58 229 GLN A N 1
ATOM 1336 C CA . GLN A 1 229 ? -25.242 78.680 19.353 1.00 176.19 229 GLN A CA 1
ATOM 1337 C C . GLN A 1 229 ? -25.445 77.472 20.269 1.00 177.97 229 GLN A C 1
ATOM 1338 O O . GLN A 1 229 ? -24.873 76.407 20.036 1.00 172.82 229 GLN A O 1
ATOM 1344 N N . ASP A 1 230 ? -26.249 77.640 21.315 1.00 184.97 230 ASP A N 1
ATOM 1345 C CA . ASP A 1 230 ? -26.670 76.507 22.135 1.00 182.17 230 ASP A CA 1
ATOM 1346 C C . ASP A 1 230 ? -27.749 75.761 21.369 1.00 179.09 230 ASP A C 1
ATOM 1347 O O . ASP A 1 230 ? -28.215 76.241 20.336 1.00 187.71 230 ASP A O 1
ATOM 1352 N N . LEU A 1 231 ? -28.151 74.595 21.865 1.00 166.41 231 LEU A N 1
ATOM 1353 C CA . LEU A 1 231 ? -29.219 73.834 21.218 1.00 159.64 231 LEU A CA 1
ATOM 1354 C C . LEU A 1 231 ? -28.837 73.428 19.790 1.00 149.93 231 LEU A C 1
ATOM 1355 O O . LEU A 1 231 ? -29.664 72.940 19.020 1.00 144.93 231 LEU A O 1
ATOM 1360 N N . TYR A 1 232 ? -27.573 73.639 19.446 1.00 144.87 232 TYR A N 1
ATOM 1361 C CA . TYR A 1 232 ? -27.041 73.230 18.158 1.00 139.75 232 TYR A CA 1
ATOM 1362 C C . TYR A 1 232 ? -26.101 72.061 18.363 1.00 136.29 232 TYR A C 1
ATOM 1363 O O . TYR A 1 232 ? -25.861 71.636 19.493 1.00 144.24 232 TYR A O 1
ATOM 1372 N N . TRP A 1 233 ? -25.564 71.547 17.264 1.00 124.25 233 TRP A N 1
ATOM 1373 C CA . TRP A 1 233 ? -24.465 70.596 17.330 1.00 111.49 233 TRP A CA 1
ATOM 1374 C C . TRP A 1 233 ? -23.254 71.209 16.625 1.00 114.54 233 TRP A C 1
ATOM 1375 O O . TRP A 1 233 ? -23.374 71.714 15.511 1.00 123.91 233 TRP A O 1
ATOM 1386 N N . SER A 1 234 ? -22.098 71.187 17.279 1.00 108.58 234 SER A N 1
ATOM 1387 C CA . SER A 1 234 ? -20.868 71.682 16.671 1.00 108.51 234 SER A CA 1
ATOM 1388 C C . SER A 1 234 ? -20.317 70.656 15.687 1.00 106.99 234 SER A C 1
ATOM 1389 O O . SER A 1 234 ? -20.725 69.494 15.706 1.00 99.76 234 SER A O 1
ATOM 1392 N N . GLU A 1 235 ? -19.397 71.080 14.823 1.00 110.40 235 GLU A N 1
ATOM 1393 C CA . GLU A 1 235 ? -18.666 70.125 14.000 1.00 111.07 235 GLU A CA 1
ATOM 1394 C C . GLU A 1 235 ? -18.069 69.077 14.933 1.00 106.40 235 GLU A C 1
ATOM 1395 O O . GLU A 1 235 ? -18.198 67.873 14.702 1.00 102.78 235 GLU A O 1
ATOM 1401 N N . ASP A 1 236 ? -17.430 69.551 16.000 1.00 102.07 236 ASP A N 1
ATOM 1402 C CA . ASP A 1 236 ? -16.845 68.677 17.004 1.00 98.43 236 ASP A CA 1
ATOM 1403 C C . ASP A 1 236 ? -17.909 67.767 17.597 1.00 97.88 236 ASP A C 1
ATOM 1404 O O . ASP A 1 236 ? -17.691 66.566 17.769 1.00 88.76 236 ASP A O 1
ATOM 1409 N N . ASP A 1 237 ? -19.057 68.349 17.926 1.00 99.26 237 ASP A N 1
ATOM 1410 C CA . ASP A 1 237 ? -20.175 67.569 18.428 1.00 101.13 237 ASP A CA 1
ATOM 1411 C C . ASP A 1 237 ? -20.522 66.481 17.427 1.00 101.18 237 ASP A C 1
ATOM 1412 O O . ASP A 1 237 ? -20.640 65.306 17.783 1.00 97.79 237 ASP A O 1
ATOM 1417 N N . GLN A 1 238 ? -20.670 66.889 16.169 1.00 103.31 238 GLN A N 1
ATOM 1418 C CA . GLN A 1 238 ? -21.008 65.981 15.083 1.00 98.18 238 GLN A CA 1
ATOM 1419 C C . GLN A 1 238 ? -20.023 64.838 14.987 1.00 93.58 238 GLN A C 1
ATOM 1420 O O . GLN A 1 238 ? -20.417 63.673 14.932 1.00 87.96 238 GLN A O 1
ATOM 1426 N N . GLU A 1 239 ? -18.740 65.181 14.967 1.00 88.03 239 GLU A N 1
ATOM 1427 C CA . GLU A 1 239 ? -17.690 64.182 14.841 1.00 102.28 239 GLU A CA 1
ATOM 1428 C C . GLU A 1 239 ? -17.723 63.158 15.971 1.00 97.62 239 GLU A C 1
ATOM 1429 O O . GLU A 1 239 ? -17.543 61.967 15.735 1.00 107.14 239 GLU A O 1
ATOM 1435 N N . LEU A 1 240 ? -17.950 63.628 17.193 1.00 85.48 240 LEU A N 1
ATOM 1436 C CA . LEU A 1 240 ? -18.003 62.754 18.358 1.00 84.22 240 LEU A CA 1
ATOM 1437 C C . LEU A 1 240 ? -19.261 61.885 18.373 1.00 78.04 240 LEU A C 1
ATOM 1438 O O . LEU A 1 240 ? -19.310 60.834 19.016 1.00 78.94 240 LEU A O 1
ATOM 1443 N N . ILE A 1 241 ? -20.284 62.323 17.661 1.00 81.19 241 ILE A N 1
ATOM 1444 C CA . ILE A 1 241 ? -21.515 61.556 17.622 1.00 85.60 241 ILE A CA 1
ATOM 1445 C C . ILE A 1 241 ? -21.302 60.238 16.876 1.00 84.95 241 ILE A C 1
ATOM 1446 O O . ILE A 1 241 ? -21.784 59.187 17.301 1.00 82.80 241 ILE A O 1
ATOM 1451 N N . ILE A 1 242 ? -20.551 60.301 15.779 1.00 85.45 242 ILE A N 1
ATOM 1452 C CA . ILE A 1 242 ? -20.287 59.133 14.937 1.00 81.86 242 ILE A CA 1
ATOM 1453 C C . ILE A 1 242 ? -19.931 57.863 15.711 1.00 78.77 242 ILE A C 1
ATOM 1454 O O . ILE A 1 242 ? -20.605 56.844 15.570 1.00 72.40 242 ILE A O 1
ATOM 1459 N N . PRO A 1 243 ? -18.872 57.920 16.536 1.00 82.85 243 PRO A N 1
ATOM 1460 C CA . PRO A 1 243 ? -18.487 56.753 17.333 1.00 79.96 243 PRO A CA 1
ATOM 1461 C C . PRO A 1 243 ? -19.619 56.345 18.270 1.00 83.38 243 PRO A C 1
ATOM 1462 O O . PRO A 1 243 ? -19.948 55.159 18.346 1.00 81.42 243 PRO A O 1
ATOM 1466 N N . CYS A 1 244 ? -20.209 57.314 18.969 1.00 70.16 244 CYS A N 1
ATOM 1467 C CA . CYS A 1 244 ? -21.310 57.017 19.883 1.00 76.21 244 CYS A CA 1
ATOM 1468 C C . CYS A 1 244 ? -22.394 56.197 19.202 1.00 75.80 244 CYS A C 1
ATOM 1469 O O . CYS A 1 244 ? -22.941 55.263 19.792 1.00 77.60 244 CYS A O 1
ATOM 1472 N N . LEU A 1 245 ? -22.698 56.540 17.954 1.00 70.12 245 LEU A N 1
ATOM 1473 C CA . LEU A 1 245 ? -23.759 55.847 17.227 1.00 85.35 245 LEU A CA 1
ATOM 1474 C C . LEU A 1 245 ? -23.391 54.412 16.892 1.00 83.01 245 LEU A C 1
ATOM 1475 O O . LEU A 1 245 ? -24.196 53.500 17.079 1.00 76.90 245 LEU A O 1
ATOM 1480 N N . ALA A 1 246 ? -22.177 54.212 16.392 1.00 68.65 246 ALA A N 1
ATOM 1481 C CA . ALA A 1 246 ? -21.703 52.861 16.138 1.00 74.44 246 ALA A CA 1
ATOM 1482 C C . ALA A 1 246 ? -21.747 52.039 17.438 1.00 79.95 246 ALA A C 1
ATOM 1483 O O . ALA A 1 246 ? -22.167 50.876 17.438 1.00 81.05 246 ALA A O 1
ATOM 1485 N N . LEU A 1 247 ? -21.326 52.656 18.543 1.00 74.31 247 LEU A N 1
ATOM 1486 C CA . LEU A 1 247 ? -21.334 52.002 19.850 1.00 77.90 247 LEU A CA 1
ATOM 1487 C C . LEU A 1 247 ? -22.736 51.503 20.177 1.00 81.56 247 LEU A C 1
ATOM 1488 O O . LEU A 1 247 ? -22.917 50.404 20.708 1.00 69.63 247 LEU A O 1
ATOM 1493 N N . VAL A 1 248 ? -23.730 52.328 19.877 1.00 64.62 248 VAL A N 1
ATOM 1494 C CA . VAL A 1 248 ? -25.103 51.926 20.111 1.00 75.61 248 VAL A CA 1
ATOM 1495 C C . VAL A 1 248 ? -25.427 50.741 19.201 1.00 81.11 248 VAL A C 1
ATOM 1496 O O . VAL A 1 248 ? -25.982 49.734 19.656 1.00 79.83 248 VAL A O 1
ATOM 1500 N N . ARG A 1 249 ? -25.056 50.854 17.926 1.00 77.19 249 ARG A N 1
ATOM 1501 C CA . ARG A 1 249 ? -25.267 49.772 16.964 1.00 80.14 249 ARG A CA 1
ATOM 1502 C C . ARG A 1 249 ? -24.599 48.478 17.426 1.00 80.51 249 ARG A C 1
ATOM 1503 O O . ARG A 1 249 ? -25.184 47.397 17.374 1.00 77.51 249 ARG A O 1
ATOM 1511 N N . ALA A 1 250 ? -23.370 48.593 17.900 1.00 79.73 250 ALA A N 1
ATOM 1512 C CA . ALA A 1 250 ? -22.703 47.440 18.461 1.00 76.38 250 ALA A CA 1
ATOM 1513 C C . ALA A 1 250 ? -23.541 46.865 19.616 1.00 75.17 250 ALA A C 1
ATOM 1514 O O . ALA A 1 250 ? -23.674 45.647 19.754 1.00 79.76 250 ALA A O 1
ATOM 1516 N N . SER A 1 251 ? -24.117 47.742 20.432 1.00 67.06 251 SER A N 1
ATOM 1517 C CA . SER A 1 251 ? -24.976 47.303 21.531 1.00 71.22 251 SER A CA 1
ATOM 1518 C C . SER A 1 251 ? -26.090 46.383 21.050 1.00 83.76 251 SER A C 1
ATOM 1519 O O . SER A 1 251 ? -26.300 45.292 21.603 1.00 79.93 251 SER A O 1
ATOM 1522 N N . LYS A 1 252 ? -26.822 46.843 20.037 1.00 83.06 252 LYS A N 1
ATOM 1523 C CA . LYS A 1 252 ? -27.892 46.044 19.449 1.00 77.91 252 LYS A CA 1
ATOM 1524 C C . LYS A 1 252 ? -27.301 44.739 18.943 1.00 77.25 252 LYS A C 1
ATOM 1525 O O . LYS A 1 252 ? -27.797 43.657 19.255 1.00 73.33 252 LYS A O 1
ATOM 1531 N N . ALA A 1 253 ? -26.218 44.849 18.182 1.00 63.64 253 ALA A N 1
ATOM 1532 C CA . ALA A 1 253 ? -25.515 43.675 17.698 1.00 69.54 253 ALA A CA 1
ATOM 1533 C C . ALA A 1 253 ? -25.320 42.687 18.843 1.00 71.46 253 ALA A C 1
ATOM 1534 O O . ALA A 1 253 ? -25.553 41.490 18.683 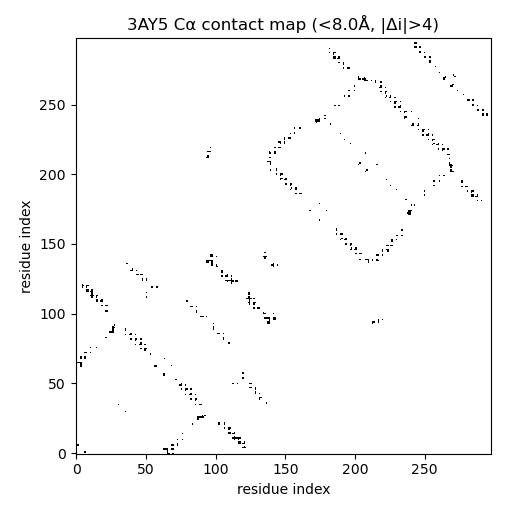1.00 74.04 253 ALA A O 1
ATOM 1536 N N . CYS A 1 254 ? -24.897 43.201 19.998 1.00 64.19 254 CYS A N 1
ATOM 1537 C CA . CYS A 1 254 ? -24.674 42.375 21.185 1.00 76.06 254 CYS A CA 1
ATOM 1538 C C . CYS A 1 254 ? -25.927 41.653 21.654 1.00 81.62 254 CYS A C 1
ATOM 1539 O O . CYS A 1 254 ? -25.901 40.437 21.895 1.00 72.46 254 CYS A O 1
ATOM 1542 N N . LEU A 1 255 ? -27.016 42.403 21.812 1.00 78.20 255 LEU A N 1
ATOM 1543 C CA . LEU A 1 255 ? -28.231 41.812 22.339 1.00 82.05 255 LEU A CA 1
ATOM 1544 C C . LEU A 1 255 ? -28.722 40.747 21.362 1.00 89.26 255 LEU A C 1
ATOM 1545 O O . LEU A 1 255 ? -29.211 39.692 21.769 1.00 85.54 255 LEU A O 1
ATOM 1550 N N . LYS A 1 256 ? -28.570 41.019 20.068 1.00 90.12 256 LYS A N 1
ATOM 1551 C CA . LYS A 1 256 ? -29.053 40.093 19.051 1.00 89.26 256 LYS A CA 1
ATOM 1552 C C . LYS A 1 256 ? -28.238 38.816 19.110 1.00 87.81 256 LYS A C 1
ATOM 1553 O O . LYS A 1 256 ? -28.775 37.715 18.952 1.00 91.10 256 LYS A O 1
ATOM 1559 N N . LYS A 1 257 ? -26.941 38.969 19.355 1.00 77.16 257 LYS A N 1
ATOM 1560 C CA . LYS A 1 257 ? -26.058 37.821 19.463 1.00 81.75 257 LYS A CA 1
ATOM 1561 C C . LYS A 1 257 ? -26.461 36.990 20.675 1.00 84.93 257 LYS A C 1
ATOM 1562 O O . LYS A 1 257 ? -26.532 35.761 20.611 1.00 90.87 257 LYS A O 1
ATOM 1568 N N . ILE A 1 258 ? -26.734 37.675 21.778 1.00 77.93 258 ILE A N 1
ATOM 1569 C CA . ILE A 1 258 ? -27.153 37.016 23.001 1.00 75.64 258 ILE A CA 1
ATOM 1570 C C . ILE A 1 258 ? -28.473 36.277 22.805 1.00 82.12 258 ILE A C 1
ATOM 1571 O O . ILE A 1 258 ? -28.586 35.100 23.138 1.00 82.14 258 ILE A O 1
ATOM 1576 N N . ARG A 1 259 ? -29.468 36.965 22.253 1.00 86.88 259 ARG A N 1
ATOM 1577 C CA . ARG A 1 259 ? -30.756 36.341 21.973 1.00 89.38 259 ARG A CA 1
ATOM 1578 C C . ARG A 1 259 ? -30.541 35.055 21.193 1.00 93.33 259 ARG A C 1
ATOM 1579 O O . ARG A 1 259 ? -31.020 33.989 21.579 1.00 93.74 259 ARG A O 1
ATOM 1587 N N . MET A 1 260 ? -29.810 35.176 20.089 1.00 95.97 260 MET A N 1
ATOM 1588 C CA . MET A 1 260 ? -29.524 34.054 19.204 1.00 96.80 260 MET A CA 1
ATOM 1589 C C . MET A 1 260 ? -28.950 32.865 19.968 1.00 91.16 260 MET A C 1
ATOM 1590 O O . MET A 1 260 ? -29.451 31.745 19.866 1.00 95.57 260 MET A O 1
ATOM 1595 N N . LEU A 1 261 ? -27.892 33.109 20.727 1.00 78.66 261 LEU A N 1
ATOM 1596 C CA . LEU A 1 261 ? -27.293 32.051 21.525 1.00 82.10 261 LEU A CA 1
ATOM 1597 C C . LEU A 1 261 ? -28.313 31.430 22.474 1.00 88.44 261 LEU A C 1
ATOM 1598 O O . LEU A 1 261 ? -28.370 30.209 22.617 1.00 97.73 261 LEU A O 1
ATOM 1603 N N . VAL A 1 262 ? -29.114 32.266 23.128 1.00 76.37 262 VAL A N 1
ATOM 1604 C CA . VAL A 1 262 ? -30.148 31.759 24.022 1.00 83.77 262 VAL A CA 1
ATOM 1605 C C . VAL A 1 262 ? -31.144 30.895 23.241 1.00 89.75 262 VAL A C 1
ATOM 1606 O O . VAL A 1 262 ? -31.503 29.786 23.657 1.00 89.14 262 VAL A O 1
ATOM 1610 N N . ALA A 1 263 ? -31.586 31.409 22.101 1.00 87.43 263 ALA A N 1
ATOM 1611 C CA . ALA A 1 263 ? -32.508 30.674 21.255 1.00 89.60 263 ALA A CA 1
ATOM 1612 C C . ALA A 1 263 ? -31.927 29.313 20.879 1.00 98.23 263 ALA A C 1
ATOM 1613 O O . ALA A 1 263 ? -32.575 28.282 21.049 1.00 102.55 263 ALA A O 1
ATOM 1615 N N . GLU A 1 264 ? -30.694 29.316 20.388 1.00 106.31 264 GLU A N 1
ATOM 1616 C CA . GLU A 1 264 ? -30.080 28.097 19.874 1.00 113.09 264 GLU A CA 1
ATOM 1617 C C . GLU A 1 264 ? -29.643 27.122 20.962 1.00 107.86 264 GLU A C 1
ATOM 1618 O O . GLU A 1 264 ? -29.786 25.912 20.803 1.00 113.39 264 GLU A O 1
ATOM 1624 N N . ASN A 1 265 ? -29.117 27.643 22.065 1.00 98.26 265 ASN A N 1
ATOM 1625 C CA . ASN A 1 265 ? -28.532 26.790 23.098 1.00 98.49 265 ASN A CA 1
ATOM 1626 C C . ASN A 1 265 ? -29.252 26.808 24.446 1.00 100.22 265 ASN A C 1
ATOM 1627 O O . ASN A 1 265 ? -29.051 25.918 25.271 1.00 105.61 265 ASN A O 1
ATOM 1632 N N . GLY A 1 266 ? -30.085 27.816 24.670 1.00 90.69 266 GLY A N 1
ATOM 1633 C CA . GLY A 1 266 ? -30.779 27.937 25.935 1.00 92.46 266 GLY A CA 1
ATOM 1634 C C . GLY A 1 266 ? -31.540 26.673 26.282 1.00 98.76 266 GLY A C 1
ATOM 1635 O O . GLY A 1 266 ? -32.096 26.006 25.404 1.00 99.84 266 GLY A O 1
ATOM 1636 N N . LYS A 1 267 ? -31.559 26.330 27.564 1.00 100.53 267 LYS A N 1
ATOM 1637 C CA . LYS A 1 267 ? -32.320 25.173 28.006 1.00 110.62 267 LYS A CA 1
ATOM 1638 C C . LYS A 1 267 ? -33.225 25.507 29.187 1.00 111.72 267 LYS A C 1
ATOM 1639 O O . LYS A 1 267 ? -32.762 25.998 30.217 1.00 111.62 267 LYS A O 1
ATOM 1645 N N . LYS A 1 268 ? -34.517 25.240 29.015 1.00 109.09 268 LYS A N 1
ATOM 1646 C CA . LYS A 1 268 ? -35.535 25.566 30.012 1.00 110.52 268 LYS A CA 1
ATOM 1647 C C . LYS A 1 268 ? -35.087 25.338 31.459 1.00 113.33 268 LYS A C 1
ATOM 1648 O O . LYS A 1 268 ? -35.403 26.136 32.334 1.00 117.30 268 LYS A O 1
ATOM 1654 N N . ASP A 1 269 ? -34.363 24.250 31.711 1.00 115.19 269 ASP A N 1
ATOM 1655 C CA . ASP A 1 269 ? -33.922 23.908 33.066 1.00 116.75 269 ASP A CA 1
ATOM 1656 C C . ASP A 1 269 ? -33.121 25.027 33.718 1.00 111.21 269 ASP A C 1
ATOM 1657 O O . ASP A 1 269 ? -33.196 25.234 34.929 1.00 106.79 269 ASP A O 1
ATOM 1662 N N . GLN A 1 270 ? -32.344 25.733 32.904 1.00 107.76 270 GLN A N 1
ATOM 1663 C CA . GLN A 1 270 ? -31.380 26.713 33.390 1.00 104.38 270 GLN A CA 1
ATOM 1664 C C . GLN A 1 270 ? -32.025 28.004 33.876 1.00 101.08 270 GLN A C 1
ATOM 1665 O O . GLN A 1 270 ? -31.536 29.099 33.597 1.00 100.05 270 GLN A O 1
ATOM 1671 N N . VAL A 1 271 ? -33.118 27.861 34.614 1.00 101.49 271 VAL A N 1
ATOM 1672 C CA . VAL A 1 271 ? -33.870 28.989 35.144 1.00 100.37 271 VAL A CA 1
ATOM 1673 C C . VAL A 1 271 ? -32.981 30.100 35.679 1.00 99.76 271 VAL A C 1
ATOM 1674 O O . VAL A 1 271 ? -33.181 31.275 35.372 1.00 99.05 271 VAL A O 1
ATOM 1678 N N . ALA A 1 272 ? -32.007 29.719 36.496 1.00 98.10 272 ALA A N 1
ATOM 1679 C CA . ALA A 1 272 ? -31.100 30.682 37.099 1.00 95.98 272 ALA A CA 1
ATOM 1680 C C . ALA A 1 272 ? -30.262 31.413 36.052 1.00 90.65 272 ALA A C 1
ATOM 1681 O O . ALA A 1 272 ? -30.192 32.641 36.043 1.00 84.46 272 ALA A O 1
ATOM 1683 N N . GLN A 1 273 ? -29.617 30.661 35.173 1.00 94.09 273 GLN A N 1
ATOM 1684 C CA . GLN A 1 273 ? -28.739 31.291 34.195 1.00 96.39 273 GLN A CA 1
ATOM 1685 C C . GLN A 1 273 ? -29.533 32.161 33.242 1.00 90.40 273 GLN A C 1
ATOM 1686 O O . GLN A 1 273 ? -29.118 33.267 32.904 1.00 76.84 273 GLN A O 1
ATOM 1692 N N . LEU A 1 274 ? -30.688 31.672 32.820 1.00 86.81 274 LEU A N 1
ATOM 1693 C CA . LEU A 1 274 ? -31.526 32.477 31.952 1.00 85.99 274 LEU A CA 1
ATOM 1694 C C . LEU A 1 274 ? -31.793 33.801 32.651 1.00 84.19 274 LEU A C 1
ATOM 1695 O O . LEU A 1 274 ? -31.585 34.876 32.077 1.00 81.07 274 LEU A O 1
ATOM 1700 N N . ASP A 1 275 ? -32.215 33.715 33.909 1.00 82.38 275 ASP A N 1
ATOM 1701 C CA . ASP A 1 275 ? -32.483 34.909 34.698 1.00 87.06 275 ASP A CA 1
ATOM 170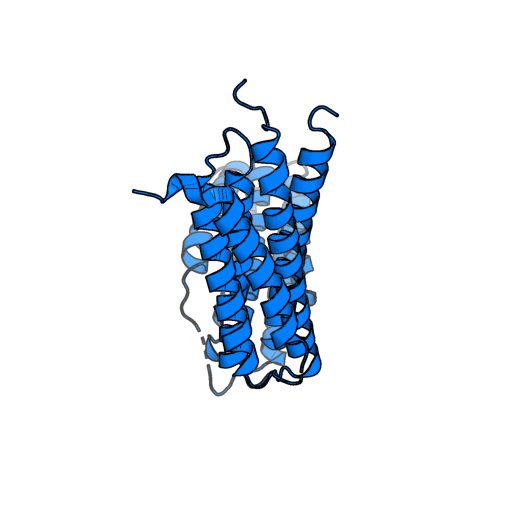2 C C . ASP A 1 275 ? -31.252 35.813 34.747 1.00 86.38 275 ASP A C 1
ATOM 1703 O O . ASP A 1 275 ? -31.365 37.028 34.572 1.00 82.79 275 ASP A O 1
ATOM 1708 N N . ASP A 1 276 ? -30.082 35.213 34.966 1.00 88.34 276 ASP A N 1
ATOM 1709 C CA . ASP A 1 276 ? -28.821 35.952 34.960 1.00 90.98 276 ASP A CA 1
ATOM 1710 C C . ASP A 1 276 ? -28.600 36.695 33.649 1.00 86.31 276 ASP A C 1
ATOM 1711 O O . ASP A 1 276 ? -28.398 37.908 33.654 1.00 86.71 276 ASP A O 1
ATOM 1716 N N . ILE A 1 277 ? -28.625 35.980 32.525 1.00 80.98 277 ILE A N 1
ATOM 1717 C CA . ILE A 1 277 ? -28.299 36.640 31.267 1.00 84.26 277 ILE A CA 1
ATOM 1718 C C . ILE A 1 277 ? -29.308 37.760 31.030 1.00 82.24 277 ILE A C 1
ATOM 1719 O O . ILE A 1 277 ? -28.930 38.871 30.654 1.00 82.52 277 ILE A O 1
ATOM 1724 N N . VAL A 1 278 ? -30.585 37.478 31.277 1.00 73.98 278 VAL A N 1
ATOM 1725 C CA . VAL A 1 278 ? -31.616 38.498 31.116 1.00 78.45 278 VAL A CA 1
ATOM 1726 C C . VAL A 1 278 ? -31.314 39.718 31.987 1.00 77.40 278 VAL A C 1
ATOM 1727 O O . VAL A 1 278 ? -31.373 40.854 31.514 1.00 80.88 278 VAL A O 1
ATOM 1731 N N . ASP A 1 279 ? -30.983 39.488 33.256 1.00 77.78 279 ASP A N 1
ATOM 1732 C CA . ASP A 1 279 ? -30.759 40.601 34.184 1.00 80.96 279 ASP A CA 1
ATOM 1733 C C . ASP A 1 279 ? -29.705 41.588 33.674 1.00 78.80 279 ASP A C 1
ATOM 1734 O O . ASP A 1 279 ? -29.940 42.797 33.653 1.00 78.90 279 ASP A O 1
ATOM 1736 N N . ILE A 1 280 ? -28.549 41.084 33.261 1.00 78.02 280 ILE A N 1
ATOM 1737 C CA . ILE A 1 280 ? -27.507 41.980 32.790 1.00 80.35 280 ILE A CA 1
ATOM 1738 C C . ILE A 1 280 ? -27.896 42.583 31.439 1.00 80.76 280 ILE A C 1
ATOM 1739 O O . ILE A 1 280 ? -27.673 43.772 31.203 1.00 87.84 280 ILE A O 1
ATOM 1744 N N . SER A 1 281 ? -28.497 41.766 30.574 1.00 77.07 281 SER A N 1
ATOM 1745 C CA . SER A 1 281 ? -28.995 42.220 29.270 1.00 87.04 281 SER A CA 1
ATOM 1746 C C . SER A 1 281 ? -29.867 43.460 29.379 1.00 89.29 281 SER A C 1
ATOM 1747 O O . SER A 1 281 ? -29.799 44.364 28.542 1.00 87.06 281 SER A O 1
ATOM 1750 N N . ASP A 1 282 ? -30.706 43.481 30.406 1.00 82.34 282 ASP A N 1
ATOM 1751 C CA . ASP A 1 282 ? -31.669 44.555 30.565 1.00 85.29 282 ASP A CA 1
ATOM 1752 C C . ASP A 1 282 ? -30.988 45.888 30.797 1.00 83.42 282 ASP A C 1
ATOM 1753 O O . ASP A 1 282 ? -31.563 46.935 30.522 1.00 87.61 282 ASP A O 1
ATOM 1758 N N . GLU A 1 283 ? -29.756 45.850 31.290 1.00 80.32 283 GLU A N 1
ATOM 1759 C CA . GLU A 1 283 ? -29.043 47.081 31.602 1.00 81.57 283 GLU A CA 1
ATOM 1760 C C . GLU A 1 283 ? -28.653 47.842 30.338 1.00 83.22 283 GLU A C 1
ATOM 1761 O O . GLU A 1 283 ? -28.601 49.070 30.329 1.00 85.24 283 GLU A O 1
ATOM 1767 N N . ILE A 1 284 ? -28.392 47.098 29.270 1.00 81.93 284 ILE A N 1
ATOM 1768 C CA . ILE A 1 284 ? -27.945 47.684 28.014 1.00 84.57 284 ILE A CA 1
ATOM 1769 C C . ILE A 1 284 ? -28.848 48.837 27.580 1.00 82.86 284 ILE A C 1
ATOM 1770 O O . ILE A 1 284 ? -28.391 49.897 27.146 1.00 84.40 284 ILE A O 1
ATOM 1775 N N . SER A 1 285 ? -30.143 48.638 27.719 1.00 75.87 285 SER A N 1
ATOM 1776 C CA . SER A 1 285 ? -31.077 49.632 27.239 1.00 77.70 285 SER A CA 1
ATOM 1777 C C . SER A 1 285 ? -30.997 51.005 27.933 1.00 85.20 285 SER A C 1
ATOM 1778 O O . SER A 1 285 ? -30.867 52.033 27.266 1.00 89.45 285 SER A O 1
ATOM 1781 N N . PRO A 1 286 ? -31.094 51.035 29.273 1.00 77.90 286 PRO A N 1
ATOM 1782 C CA . PRO A 1 286 ? -30.988 52.341 29.935 1.00 81.84 286 PRO A CA 1
ATOM 1783 C C . PRO A 1 286 ? -29.628 52.992 29.686 1.00 81.02 286 PRO A C 1
ATOM 1784 O O . PRO A 1 286 ? -29.549 54.222 29.603 1.00 75.92 286 PRO A O 1
ATOM 1788 N N . SER A 1 287 ? -28.574 52.187 29.577 1.00 69.32 287 SER A N 1
ATOM 1789 C CA . SER A 1 287 ? -27.269 52.742 29.264 1.00 80.74 287 SER A CA 1
ATOM 1790 C C . SER A 1 287 ? -27.430 53.544 28.002 1.00 80.00 287 SER A C 1
ATOM 1791 O O . SER A 1 287 ? -27.132 54.744 27.962 1.00 84.55 287 SER A O 1
ATOM 1794 N N . VAL A 1 288 ? -27.912 52.862 26.968 1.00 71.38 288 VAL A N 1
ATOM 1795 C CA . VAL A 1 288 ? -28.076 53.476 25.660 1.00 81.88 288 VAL A CA 1
ATOM 1796 C C . VAL A 1 288 ? -28.930 54.719 25.808 1.00 81.20 288 VAL A C 1
ATOM 1797 O O . VAL A 1 288 ? -28.600 55.786 25.291 1.00 75.79 288 VAL A O 1
ATOM 1801 N N . ASP A 1 289 ? -30.020 54.573 26.549 1.00 83.75 289 ASP A N 1
ATOM 1802 C CA . ASP A 1 289 ? -30.937 55.670 26.769 1.00 84.94 289 ASP A CA 1
ATOM 1803 C C . ASP A 1 289 ? -30.193 56.872 27.362 1.00 90.10 289 ASP A C 1
ATOM 1804 O O . ASP A 1 289 ? -30.251 57.978 26.821 1.00 86.60 289 ASP A O 1
ATOM 1809 N N . ASP A 1 290 ? -29.477 56.643 28.462 1.00 89.68 290 ASP A N 1
ATOM 1810 C CA . ASP A 1 290 ? -28.651 57.674 29.083 1.00 81.10 290 ASP A CA 1
ATOM 1811 C C . ASP A 1 290 ? -27.688 58.296 28.061 1.00 82.25 290 ASP A C 1
ATOM 1812 O O . ASP A 1 290 ? -27.609 59.519 27.942 1.00 78.07 290 ASP A O 1
ATOM 1817 N N . LEU A 1 291 ? -26.967 57.454 27.319 1.00 78.00 291 LEU A N 1
ATOM 1818 C CA . LEU A 1 291 ? -26.024 57.933 26.303 1.00 80.89 291 LEU A CA 1
ATOM 1819 C C . LEU A 1 291 ? -26.696 58.857 25.284 1.00 83.84 291 LEU A C 1
ATOM 1820 O O . LEU A 1 291 ? -26.200 59.948 24.980 1.00 77.67 291 LEU A O 1
ATOM 1825 N N . ALA A 1 292 ? -27.820 58.407 24.742 1.00 85.01 292 ALA A N 1
ATOM 1826 C CA . ALA A 1 292 ? -28.519 59.180 23.736 1.00 76.76 292 ALA A CA 1
ATOM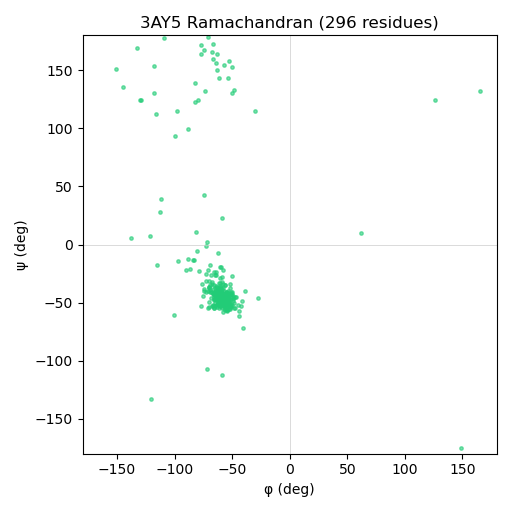 1827 C C . ALA A 1 292 ? -28.879 60.545 24.290 1.00 90.29 292 ALA A C 1
ATOM 1828 O O . ALA A 1 292 ? -28.609 61.572 23.668 1.00 86.17 292 ALA A O 1
ATOM 1830 N N . LEU A 1 293 ? -29.483 60.545 25.475 1.00 94.06 293 LEU A N 1
ATOM 1831 C CA . LEU A 1 293 ? -29.989 61.768 26.090 1.00 97.58 293 LEU A CA 1
ATOM 1832 C C . LEU A 1 293 ? -28.901 62.824 26.280 1.00 94.43 293 LEU A C 1
ATOM 1833 O O . LEU A 1 293 ? -29.162 64.023 26.181 1.00 95.93 293 LEU A O 1
ATOM 1838 N N . SER A 1 294 ? -27.680 62.378 26.549 1.00 83.87 294 SER A N 1
ATOM 1839 C CA . SER A 1 294 ? -26.579 63.312 26.724 1.00 90.19 294 SER A CA 1
ATOM 1840 C C . SER A 1 294 ? -26.040 63.811 25.389 1.00 95.94 294 SER A C 1
ATOM 1841 O O . SER A 1 294 ? -25.434 64.876 25.329 1.00 104.42 294 SER A O 1
ATOM 1844 N N . ILE A 1 295 ? -26.264 63.049 24.322 1.00 82.68 295 ILE A N 1
ATOM 1845 C CA . ILE A 1 295 ? -25.850 63.473 22.984 1.00 94.90 295 ILE A CA 1
ATOM 1846 C C . ILE A 1 295 ? -26.578 64.753 22.545 1.00 97.92 295 ILE A C 1
ATOM 1847 O O . ILE A 1 295 ? -25.960 65.684 22.022 1.00 93.50 295 ILE A O 1
ATOM 1852 N N . TYR A 1 296 ? -27.892 64.794 22.752 1.00 100.34 296 TYR A N 1
ATOM 1853 C CA . TYR A 1 296 ? -28.677 65.956 22.349 1.00 101.11 296 TYR A CA 1
ATOM 1854 C C . TYR A 1 296 ? -28.194 67.201 23.087 1.00 107.37 296 TYR A C 1
ATOM 1855 O O . TYR A 1 296 ? -27.817 67.131 24.259 1.00 110.80 296 TYR A O 1
ATOM 1864 N N . PRO A 1 297 ? -28.197 68.346 22.390 1.00 110.27 297 PRO A N 1
ATOM 1865 C CA . PRO A 1 297 ? -27.685 69.633 22.879 1.00 119.64 297 PRO A CA 1
ATOM 1866 C C . PRO A 1 297 ? -28.426 70.196 24.096 1.00 129.48 297 PRO A C 1
ATOM 1867 O O . PRO A 1 297 ? -29.616 69.935 24.275 1.00 130.81 297 PRO A O 1
ATOM 1871 N N . PRO A 1 298 ? -27.707 70.960 24.935 1.00 131.93 298 PRO A N 1
ATOM 1872 C CA . PRO A 1 298 ? -26.261 71.098 24.746 1.00 126.77 298 PRO A CA 1
ATOM 1873 C C . PRO A 1 298 ? -25.601 69.801 25.167 1.00 118.39 298 PRO A C 1
ATOM 1874 O O . PRO A 1 298 ? -25.936 69.265 26.224 1.00 115.75 298 PRO A O 1
ATOM 1878 N N . MET A 1 299 ? -24.703 69.279 24.344 1.00 115.12 299 MET A N 1
ATOM 1879 C CA . MET A 1 299 ? -24.051 68.027 24.692 1.00 108.95 299 MET A CA 1
ATOM 1880 C C . MET A 1 299 ? -22.683 68.288 25.310 1.00 107.72 299 MET A C 1
ATOM 1881 O O . MET A 1 299 ? -21.782 68.835 24.665 1.00 107.35 299 MET A O 1
ATOM 1886 N N . SER A 1 300 ? -22.546 67.927 26.581 1.00 103.41 300 SER A N 1
ATOM 1887 C CA . SER A 1 300 ? -21.253 68.024 27.230 1.00 104.05 300 SER A CA 1
ATOM 1888 C C . SER A 1 300 ? -20.432 66.820 26.801 1.00 101.22 300 SER A C 1
ATOM 1889 O O . SER A 1 300 ? -20.860 65.672 26.947 1.00 86.73 300 SER A O 1
ATOM 1892 N N . HIS A 1 301 ? -19.260 67.088 26.246 1.00 98.54 301 HIS A N 1
ATOM 1893 C CA . HIS A 1 301 ? -18.384 66.017 25.816 1.00 93.81 301 HIS A CA 1
ATOM 1894 C C . HIS A 1 301 ? -17.976 65.147 26.997 1.00 96.37 301 HIS A C 1
ATOM 1895 O O . HIS A 1 301 ? -17.879 63.924 26.869 1.00 82.45 301 HIS A O 1
ATOM 1902 N N . LEU A 1 302 ? -17.753 65.780 28.149 1.00 96.86 302 LEU A N 1
ATOM 1903 C CA . LEU A 1 302 ? -17.341 65.055 29.345 1.00 92.35 302 LEU A CA 1
ATOM 1904 C C . LEU A 1 302 ? -18.386 64.016 29.709 1.00 91.70 302 LEU A C 1
ATOM 1905 O O . LEU A 1 302 ? -18.064 62.847 29.927 1.00 93.78 302 LEU A O 1
ATOM 1910 N N . THR A 1 303 ? -19.643 64.442 29.756 1.00 89.60 303 THR A N 1
ATOM 1911 C CA . THR A 1 303 ? -20.745 63.528 30.034 1.00 90.79 303 THR A CA 1
ATOM 1912 C C . THR A 1 303 ? -20.861 62.405 28.985 1.00 87.01 303 THR A C 1
ATOM 1913 O O . THR A 1 303 ? -21.089 61.241 29.330 1.00 82.99 303 THR A O 1
ATOM 1917 N N . VAL A 1 304 ? -20.702 62.742 27.710 1.00 88.33 304 VAL A N 1
ATOM 1918 C CA . VAL A 1 304 ? -20.766 61.715 26.677 1.00 85.75 304 VAL A CA 1
ATOM 1919 C C . VAL A 1 304 ? -19.702 60.646 26.936 1.00 78.48 304 VAL A C 1
ATOM 1920 O O . VAL A 1 304 ? -19.982 59.453 26.856 1.00 74.77 304 VAL A O 1
ATOM 1924 N N . ARG A 1 305 ? -18.490 61.069 27.282 1.00 76.90 305 ARG A N 1
ATOM 1925 C CA . ARG A 1 305 ? -17.409 60.113 27.494 1.00 83.78 305 ARG A CA 1
ATOM 1926 C C . ARG A 1 305 ? -17.767 59.148 28.614 1.00 83.67 305 ARG A C 1
ATOM 1927 O O . ARG A 1 305 ? -17.694 57.931 28.449 1.00 84.29 305 ARG A O 1
ATOM 1935 N N . ILE A 1 306 ? -18.160 59.705 29.754 1.00 83.96 306 ILE A N 1
ATOM 1936 C CA . ILE A 1 306 ? -18.585 58.917 30.904 1.00 79.05 306 ILE A CA 1
ATOM 1937 C C . ILE A 1 306 ? -19.664 57.887 30.551 1.00 79.30 306 ILE A C 1
ATOM 1938 O O . ILE A 1 306 ? -19.505 56.689 30.801 1.00 76.52 306 ILE A O 1
ATOM 1943 N N . ASN A 1 307 ? -20.764 58.362 29.976 1.00 76.31 307 ASN A N 1
ATOM 1944 C CA . ASN A 1 307 ? -21.847 57.482 29.570 1.00 78.60 307 ASN A CA 1
ATOM 1945 C C . ASN A 1 307 ? -21.387 56.390 28.602 1.00 76.78 307 ASN A C 1
ATOM 1946 O O . ASN A 1 307 ? -21.750 55.219 28.739 1.00 75.51 307 ASN A O 1
ATOM 1951 N N . SER A 1 308 ? -20.585 56.774 27.620 1.00 71.80 308 SER A N 1
ATOM 1952 C CA . SER A 1 308 ? -20.083 55.797 26.677 1.00 79.25 308 SER A CA 1
ATOM 1953 C C . SER A 1 308 ? -19.373 54.699 27.461 1.00 79.41 308 SER A C 1
ATOM 1954 O O . SER A 1 308 ? -19.646 53.512 27.295 1.00 82.24 308 SER A O 1
ATOM 1957 N N . ALA A 1 309 ? -18.475 55.100 28.345 1.00 77.04 309 ALA A N 1
ATOM 1958 C CA . ALA A 1 309 ? -17.733 54.123 29.124 1.00 75.23 309 ALA A CA 1
ATOM 1959 C C . ALA A 1 309 ? -18.660 53.242 29.958 1.00 74.69 309 ALA A C 1
ATOM 1960 O O . ALA A 1 309 ? -18.427 52.042 30.075 1.00 79.34 309 ALA A O 1
ATOM 1962 N N . LYS A 1 310 ? -19.719 53.820 30.519 1.00 70.65 310 LYS A N 1
ATOM 1963 C CA . LYS A 1 310 ? -20.670 53.017 31.291 1.00 79.95 310 LYS A CA 1
ATOM 1964 C C . LYS A 1 310 ? -21.258 51.905 30.426 1.00 80.30 310 LYS A C 1
ATOM 1965 O O . LYS A 1 310 ? -21.249 50.735 30.817 1.00 81.84 310 LYS A O 1
ATOM 1971 N N . LEU A 1 311 ? -21.755 52.290 29.251 1.00 74.39 311 LEU A N 1
ATOM 1972 C CA . LEU A 1 311 ? -22.333 51.363 28.278 1.00 75.75 311 LEU A CA 1
ATOM 1973 C C . LEU A 1 311 ? -21.359 50.249 27.933 1.00 82.10 311 LEU A C 1
ATOM 1974 O O . LEU A 1 311 ? -21.737 49.080 27.858 1.00 82.43 311 LEU A O 1
ATOM 1979 N N . VAL A 1 312 ? -20.105 50.614 27.699 1.00 76.51 312 VAL A N 1
ATOM 1980 C CA . VAL A 1 312 ? -19.135 49.623 27.304 1.00 75.98 312 VAL A CA 1
ATOM 1981 C C . VAL A 1 312 ? -19.007 48.610 28.426 1.00 78.74 312 VAL A C 1
ATOM 1982 O O . VAL A 1 312 ? -19.182 47.409 28.224 1.00 80.53 312 VAL A O 1
ATOM 1986 N N . SER A 1 313 ? -18.717 49.109 29.618 1.00 80.83 313 SER A N 1
ATOM 1987 C CA . SER A 1 313 ? -18.569 48.250 30.774 1.00 81.88 313 SER A CA 1
ATOM 1988 C C . SER A 1 313 ? -19.762 47.297 30.872 1.00 80.29 313 SER A C 1
ATOM 1989 O O . SER A 1 313 ? -19.601 46.094 31.092 1.00 85.28 313 SER A O 1
ATOM 1992 N N . VAL A 1 314 ? -20.958 47.835 30.679 1.00 67.81 314 VAL A N 1
ATOM 1993 C CA . VAL A 1 314 ? -22.164 47.010 30.661 1.00 75.80 314 VAL A CA 1
ATOM 1994 C C . VAL A 1 314 ? -22.127 45.912 29.598 1.00 75.41 314 VAL A C 1
ATOM 1995 O O . VAL A 1 314 ? -22.250 44.731 29.928 1.00 77.82 314 VAL A O 1
ATOM 1999 N N . LEU A 1 315 ? -21.971 46.302 28.332 1.00 72.20 315 LEU A N 1
ATOM 2000 C CA . LEU A 1 315 ? -21.947 45.335 27.232 1.00 72.27 315 LEU A CA 1
ATOM 2001 C C . LEU A 1 315 ? -20.984 44.221 27.582 1.00 77.59 315 LEU A C 1
ATOM 2002 O O . LEU A 1 315 ? -21.298 43.035 27.465 1.00 76.65 315 LEU A O 1
ATOM 2007 N N . LYS A 1 316 ? -19.802 44.613 28.024 1.00 64.19 316 LYS A N 1
ATOM 2008 C CA . LYS A 1 316 ? -18.783 43.629 28.311 1.00 79.85 316 LYS A CA 1
ATOM 2009 C C . LYS A 1 316 ? -19.264 42.689 29.414 1.00 79.94 316 LYS A C 1
ATOM 2010 O O . LYS A 1 316 ? -19.148 41.469 29.289 1.00 79.90 316 LYS A O 1
ATOM 2016 N N . LYS A 1 317 ? -19.843 43.251 30.471 1.00 73.04 317 LYS A N 1
ATOM 2017 C CA . LYS A 1 317 ? -20.352 42.424 31.555 1.00 78.93 317 LYS A CA 1
ATOM 2018 C C . LYS A 1 317 ? -21.391 41.452 31.008 1.00 80.80 317 LYS A C 1
ATOM 2019 O O . LYS A 1 317 ? -21.404 40.273 31.384 1.00 81.01 317 LYS A O 1
ATOM 2025 N N . ALA A 1 318 ? -22.246 41.956 30.114 1.00 73.07 318 ALA A N 1
ATOM 2026 C CA . ALA A 1 318 ? -23.263 41.142 29.447 1.00 77.34 318 ALA A CA 1
ATOM 2027 C C . ALA A 1 318 ? -22.619 40.001 28.683 1.00 83.64 318 ALA A C 1
ATOM 2028 O O . ALA A 1 318 ? -22.968 38.839 28.876 1.00 84.12 318 ALA A O 1
ATOM 2030 N N . LEU A 1 319 ? -21.678 40.344 27.810 1.00 85.28 319 LEU A N 1
ATOM 2031 C CA . LEU A 1 319 ? -20.985 39.345 27.010 1.00 85.17 319 LEU A CA 1
ATOM 2032 C C . LEU A 1 319 ? -20.307 38.309 27.904 1.00 86.83 319 LEU A C 1
ATOM 2033 O O . LEU A 1 319 ? -20.392 37.108 27.648 1.00 88.78 319 LEU A O 1
ATOM 2038 N N . GLU A 1 320 ? -19.647 38.774 28.959 1.00 84.90 320 GLU A N 1
ATOM 2039 C CA . GLU A 1 320 ? -18.909 37.874 29.844 1.00 95.83 320 GLU A CA 1
ATOM 2040 C C . GLU A 1 320 ? -19.845 36.862 30.504 1.00 94.50 320 GLU A C 1
ATOM 2041 O O . GLU A 1 320 ? -19.535 35.674 30.592 1.00 89.93 320 GLU A O 1
ATOM 2047 N N . ILE A 1 321 ? -20.997 37.339 30.960 1.00 85.57 321 ILE A N 1
ATOM 2048 C CA . ILE A 1 321 ? -21.963 36.469 31.609 1.00 86.56 321 ILE A CA 1
ATOM 2049 C C . ILE A 1 321 ? -22.502 35.436 30.632 1.00 92.64 321 ILE A C 1
ATOM 2050 O O . ILE A 1 321 ? -22.737 34.281 30.996 1.00 92.59 321 ILE A O 1
ATOM 2055 N N . THR A 1 322 ? -22.688 35.858 29.385 1.00 94.50 322 THR A N 1
ATOM 2056 C CA . THR A 1 322 ? -23.155 34.960 28.337 1.00 95.08 322 THR A CA 1
ATOM 2057 C C . THR A 1 322 ? -22.122 33.874 28.027 1.00 99.59 322 THR A C 1
ATOM 2058 O O . THR A 1 322 ? -22.473 32.703 27.902 1.00 104.42 322 THR A O 1
ATOM 2062 N N . LYS A 1 323 ? -20.853 34.262 27.903 1.00 93.62 323 LYS A N 1
ATOM 2063 C CA . LYS A 1 323 ? -19.777 33.302 27.639 1.00 92.84 323 LYS A CA 1
ATOM 2064 C C . LYS A 1 323 ? -19.662 32.212 28.713 1.00 98.60 323 LYS A C 1
ATOM 2065 O O . LYS A 1 323 ? -19.211 31.104 28.432 1.00 101.98 323 LYS A O 1
ATOM 2071 N N . ALA A 1 324 ? -20.062 32.527 29.941 1.00 98.81 324 ALA A N 1
ATOM 2072 C CA . ALA A 1 324 ? -19.937 31.578 31.047 1.00 99.82 324 ALA A CA 1
ATOM 2073 C C . ALA A 1 324 ? -21.181 30.703 31.181 1.00 97.64 324 ALA A C 1
ATOM 2074 O O . ALA A 1 324 ? -21.134 29.612 31.753 1.00 99.92 324 ALA A O 1
ATOM 2076 N N . SER A 1 325 ? -22.293 31.188 30.647 1.00 94.91 325 SER A N 1
ATOM 2077 C CA . SER A 1 325 ? -23.556 30.470 30.730 1.00 98.06 325 SER A CA 1
ATOM 2078 C C . SER A 1 325 ? -23.537 29.168 29.936 1.00 98.14 325 SER A C 1
ATOM 2079 O O . SER A 1 325 ? -22.596 28.878 29.202 1.00 98.47 325 SER A O 1
ATOM 2082 N N . HIS A 1 326 ? -24.600 28.392 30.086 1.00 97.74 326 HIS A N 1
ATOM 2083 C CA . HIS A 1 326 ? -24.763 27.149 29.355 1.00 99.09 326 HIS A CA 1
ATOM 2084 C C . HIS A 1 326 ? -25.064 27.449 27.896 1.00 103.25 326 HIS A C 1
ATOM 2085 O O . HIS A 1 326 ? -25.290 26.542 27.098 1.00 107.42 326 HIS A O 1
ATOM 2092 N N . VAL A 1 327 ? -25.070 28.730 27.551 1.00 104.91 327 VAL A N 1
ATOM 2093 C CA . VAL A 1 327 ? -25.576 29.177 26.259 1.00 106.57 327 VAL A CA 1
ATOM 2094 C C . VAL A 1 327 ? -24.481 29.381 25.211 1.00 110.46 327 VAL A C 1
ATOM 2095 O O . VAL A 1 327 ? -24.757 29.475 24.018 1.00 113.18 327 VAL A O 1
ATOM 2099 N N . THR A 1 328 ? -23.238 29.409 25.672 1.00 113.72 328 THR A N 1
ATOM 2100 C CA . THR A 1 328 ? -22.078 29.757 24.856 1.00 120.25 328 THR A CA 1
ATOM 2101 C C . THR A 1 328 ? -21.763 28.813 23.692 1.00 131.66 328 THR A C 1
ATOM 2102 O O . THR A 1 328 ? -22.117 27.629 23.718 1.00 127.74 328 THR A O 1
ATOM 2106 N N . PRO A 1 329 ? -21.062 29.346 22.675 1.00 143.61 329 PRO A N 1
ATOM 2107 C CA . PRO A 1 329 ? -20.586 28.640 21.474 1.00 147.08 329 PRO A CA 1
ATOM 2108 C C . PRO A 1 329 ? -19.669 27.458 21.798 1.00 147.22 329 PRO A C 1
ATOM 2109 O O . PRO A 1 329 ? -18.669 27.256 21.101 1.00 146.69 329 PRO A O 1
ATOM 2113 N N . SER A 1 334 ? -14.624 32.894 18.111 1.00 110.11 334 SER A N 1
ATOM 2114 C CA . SER A 1 334 ? -16.048 33.135 17.874 1.00 123.34 334 SER A CA 1
ATOM 2115 C C . SER A 1 334 ? -16.377 34.636 17.693 1.00 123.82 334 SER A C 1
ATOM 2116 O O . SER A 1 334 ? -15.480 35.481 17.647 1.00 116.01 334 SER A O 1
ATOM 2119 N N . TRP A 1 335 ? -17.661 34.963 17.579 1.00 125.09 335 TRP A N 1
ATOM 2120 C CA . TRP A 1 335 ? -18.064 36.326 17.224 1.00 119.05 335 TRP A CA 1
ATOM 2121 C C . TRP A 1 335 ? -17.866 37.332 18.349 1.00 104.93 335 TRP A C 1
ATOM 2122 O O . TRP A 1 335 ? -17.698 38.527 18.105 1.00 100.53 335 TRP A O 1
ATOM 2133 N N . ILE A 1 336 ? -17.879 36.844 19.581 1.00 94.81 336 ILE A N 1
ATOM 2134 C CA . ILE A 1 336 ? -17.823 37.729 20.732 1.00 86.76 336 ILE A CA 1
ATOM 2135 C C . ILE A 1 336 ? -16.536 38.550 20.772 1.00 93.02 336 ILE A C 1
ATOM 2136 O O . ILE A 1 336 ? -16.560 39.756 21.018 1.00 95.84 336 ILE A O 1
ATOM 2141 N N . PRO A 1 337 ? -15.398 37.906 20.521 1.00 92.79 337 PRO A N 1
ATOM 2142 C CA . PRO A 1 337 ? -14.174 38.708 20.537 1.00 96.22 337 PRO A CA 1
ATOM 2143 C C . PRO A 1 337 ? -14.167 39.883 19.546 1.00 93.14 337 PRO A C 1
ATOM 2144 O O . PRO A 1 337 ? -13.635 40.937 19.899 1.00 96.09 337 PRO A O 1
ATOM 2148 N N . LEU A 1 338 ? -14.732 39.741 18.349 1.00 85.00 338 LEU A N 1
ATOM 2149 C CA . LEU A 1 338 ? -14.650 40.865 17.416 1.00 86.05 338 LEU A CA 1
ATOM 2150 C C . LEU A 1 338 ? -15.758 41.897 17.568 1.00 83.30 338 LEU A C 1
ATOM 2151 O O . LEU A 1 338 ? -15.591 43.049 17.170 1.00 85.63 338 LEU A O 1
ATOM 2156 N N . LEU A 1 339 ? -16.872 41.512 18.177 1.00 75.48 339 LEU A N 1
ATOM 2157 C CA . LEU A 1 339 ? -17.784 42.531 18.661 1.00 74.80 339 LEU A CA 1
ATOM 2158 C C . LEU A 1 339 ? -17.050 43.391 19.690 1.00 83.45 339 LEU A C 1
ATOM 2159 O O . LEU A 1 339 ? -17.234 44.607 19.737 1.00 89.24 339 LEU A O 1
ATOM 2164 N N . ILE A 1 340 ? -16.208 42.758 20.505 1.00 78.92 340 ILE A N 1
ATOM 2165 C CA . ILE A 1 340 ? -15.482 43.485 21.539 1.00 76.70 340 ILE A CA 1
ATOM 2166 C C . ILE A 1 340 ? -14.427 44.396 20.905 1.00 84.81 340 ILE A C 1
ATOM 2167 O O . ILE A 1 340 ? -14.196 45.515 21.373 1.00 88.38 340 ILE A O 1
ATOM 2172 N N . ASN A 1 341 ? -13.810 43.922 19.825 1.00 81.55 341 ASN A N 1
ATOM 2173 C CA . ASN A 1 341 ? -12.927 44.765 19.025 1.00 76.83 341 ASN A CA 1
ATOM 2174 C C . ASN A 1 341 ? -13.661 46.018 18.549 1.00 83.91 341 ASN A C 1
ATOM 2175 O O . ASN A 1 341 ? -13.193 47.140 18.759 1.00 82.89 341 ASN A O 1
ATOM 2180 N N . ALA A 1 342 ? -14.820 45.829 17.919 1.00 68.54 342 ALA A N 1
ATOM 2181 C CA . ALA A 1 342 ? -15.592 46.967 17.454 1.00 72.11 342 ALA A CA 1
ATOM 2182 C C . ALA A 1 342 ? -15.904 47.915 18.619 1.00 75.09 342 ALA A C 1
ATOM 2183 O O . ALA A 1 342 ? -15.669 49.123 18.534 1.00 75.15 342 ALA A O 1
ATOM 2185 N N . ILE A 1 343 ? -16.429 47.357 19.707 1.00 68.44 343 ILE A N 1
ATOM 2186 C CA . ILE A 1 343 ? -16.750 48.136 20.891 1.00 64.56 343 ILE A CA 1
ATOM 2187 C C . ILE A 1 343 ? -15.525 48.911 21.411 1.00 75.88 343 ILE A C 1
ATOM 2188 O O . ILE A 1 343 ? -15.608 50.113 21.680 1.00 68.74 343 ILE A O 1
ATOM 2193 N N . ASP A 1 344 ? -14.386 48.238 21.552 1.00 68.75 344 ASP A N 1
ATOM 2194 C CA . ASP A 1 344 ? -13.202 48.924 22.058 1.00 75.56 344 ASP A CA 1
ATOM 2195 C C . ASP A 1 344 ? -12.812 50.073 21.142 1.00 82.00 344 ASP A C 1
ATOM 2196 O O . ASP A 1 344 ? -12.423 51.148 21.609 1.00 69.86 344 ASP A O 1
ATOM 2201 N N . HIS A 1 345 ? -12.936 49.848 19.837 1.00 83.40 345 HIS A N 1
ATOM 2202 C CA . HIS A 1 345 ? -12.491 50.840 18.870 1.00 89.09 345 HIS A CA 1
ATOM 2203 C C . HIS A 1 345 ? -13.347 52.092 18.962 1.00 78.36 345 HIS A C 1
ATOM 2204 O O . HIS A 1 345 ? -12.845 53.222 18.919 1.00 76.25 345 HIS A O 1
ATOM 2211 N N . CYS A 1 346 ? -14.649 51.881 19.083 1.00 69.04 346 CYS A N 1
ATOM 2212 C CA . CYS A 1 346 ? -15.565 52.983 19.312 1.00 78.83 346 CYS A CA 1
ATOM 2213 C C . CYS A 1 346 ? -15.125 53.762 20.552 1.00 81.44 346 CYS A C 1
ATOM 2214 O O . CYS A 1 346 ? -14.893 54.973 20.491 1.00 79.91 346 CYS A O 1
ATOM 2217 N N . MET A 1 347 ? -14.989 53.065 21.675 1.00 72.72 347 MET A N 1
ATOM 2218 C CA . MET A 1 347 ? -14.687 53.754 22.911 1.00 71.16 347 MET A CA 1
ATOM 2219 C C . MET A 1 347 ? -13.318 54.424 22.795 1.00 81.49 347 MET A C 1
ATOM 2220 O O . MET A 1 347 ? -13.111 55.534 23.293 1.00 78.37 347 MET A O 1
ATOM 2225 N N . ASN A 1 348 ? -12.388 53.771 22.111 1.00 71.03 348 ASN A N 1
ATOM 2226 C CA . ASN A 1 348 ? -11.063 54.354 21.973 1.00 84.70 348 ASN A CA 1
ATOM 2227 C C . ASN A 1 348 ? -11.170 55.660 21.216 1.00 84.25 348 ASN A C 1
ATOM 2228 O O . ASN A 1 348 ? -10.524 56.662 21.537 1.00 75.92 348 ASN A O 1
ATOM 2233 N N . ARG A 1 349 ? -12.022 55.636 20.205 1.00 77.68 349 ARG A N 1
ATOM 2234 C CA . ARG A 1 349 ? -12.221 56.792 19.360 1.00 83.47 349 ARG A CA 1
ATOM 2235 C C . ARG A 1 349 ? -12.868 57.911 20.185 1.00 82.58 349 ARG A C 1
ATOM 2236 O O . ARG A 1 349 ? -12.489 59.083 20.100 1.00 78.33 349 ARG A O 1
ATOM 2244 N N . ILE A 1 350 ? -13.829 57.527 21.012 1.00 79.11 350 ILE A N 1
ATOM 2245 C CA . ILE A 1 350 ? -14.502 58.467 21.893 1.00 77.13 350 ILE A CA 1
ATOM 2246 C C . ILE A 1 350 ? -13.548 59.072 22.934 1.00 84.58 350 ILE A C 1
ATOM 2247 O O . ILE A 1 350 ? -13.596 60.272 23.204 1.00 87.44 350 ILE A O 1
ATOM 2252 N N . LYS A 1 351 ? -12.680 58.249 23.514 1.00 82.72 351 LYS A N 1
ATOM 2253 C CA . LYS A 1 351 ? -11.678 58.760 24.439 1.00 83.02 351 LYS A CA 1
ATOM 2254 C C . LYS A 1 351 ? -10.817 59.793 23.721 1.00 86.31 351 LYS A C 1
ATOM 2255 O O . LYS A 1 351 ? -10.492 60.840 24.275 1.00 85.17 351 LYS A O 1
ATOM 2261 N N . GLU A 1 352 ? -10.456 59.497 22.477 1.00 89.95 352 GLU A N 1
ATOM 2262 C CA . GLU A 1 352 ? -9.534 60.351 21.741 1.00 91.79 352 GLU A CA 1
ATOM 2263 C C . GLU A 1 352 ? -10.158 61.692 21.368 1.00 89.17 352 GLU A C 1
ATOM 2264 O O . GLU A 1 352 ? -9.496 62.730 21.408 1.00 85.33 352 GLU A O 1
ATOM 2270 N N . LEU A 1 353 ? -11.439 61.668 21.020 1.00 83.83 353 LEU A N 1
ATOM 2271 C CA . LEU A 1 353 ? -12.141 62.886 20.625 1.00 88.55 353 LEU A CA 1
ATOM 2272 C C . LEU A 1 353 ? -12.410 63.798 21.816 1.00 89.96 353 LEU A C 1
ATOM 2273 O O . LEU A 1 353 ? -12.951 64.899 21.679 1.00 87.71 353 LEU A O 1
ATOM 2278 N N . THR A 1 354 ? -12.006 63.340 22.987 1.00 93.94 354 THR A N 1
ATOM 2279 C CA . THR A 1 354 ? -12.553 63.883 24.200 1.00 84.14 354 THR A CA 1
ATOM 2280 C C . THR A 1 354 ? -11.445 64.088 25.239 1.00 87.03 354 THR A C 1
ATOM 2281 O O . THR A 1 354 ? -11.701 64.485 26.373 1.00 87.24 354 THR A O 1
ATOM 2285 N N . GLN A 1 355 ? -10.202 63.862 24.823 1.00 87.61 355 GLN A N 1
ATOM 2286 C CA . GLN A 1 355 ? -9.073 63.888 25.749 1.00 99.71 355 GLN A CA 1
ATOM 2287 C C . GLN A 1 355 ? -8.866 65.211 26.493 1.00 103.03 355 GLN A C 1
ATOM 2288 O O . GLN A 1 355 ? -8.516 65.212 27.678 1.00 108.22 355 GLN A O 1
ATOM 2294 N N . SER A 1 356 ? -9.076 66.331 25.811 1.00 99.56 356 SER A N 1
ATOM 2295 C CA . SER A 1 356 ? -8.792 67.634 26.409 1.00 108.48 356 SER A CA 1
ATOM 2296 C C . SER A 1 356 ? -9.607 67.896 27.684 1.00 111.49 356 SER A C 1
ATOM 2297 O O . SER A 1 356 ? -9.250 68.749 28.499 1.00 111.71 356 SER A O 1
ATOM 2300 N N . GLU A 1 357 ? -10.694 67.153 27.850 1.00 106.73 357 GLU A N 1
ATOM 2301 C CA . GLU A 1 357 ? -11.562 67.314 29.008 1.00 107.27 357 GLU A CA 1
ATOM 2302 C C . GLU A 1 357 ? -10.921 66.767 30.290 1.00 112.56 357 GLU A C 1
ATOM 2303 O O . GLU A 1 357 ? -11.158 67.281 31.386 1.00 114.14 357 GLU A O 1
ATOM 2309 N N . LEU A 1 358 ? -10.100 65.733 30.150 1.00 95.30 358 LEU A N 1
ATOM 2310 C CA . LEU A 1 358 ? -9.556 65.046 31.311 1.00 96.15 358 LEU A CA 1
ATOM 2311 C C . LEU A 1 358 ? -8.046 65.222 31.483 1.00 106.01 358 LEU A C 1
ATOM 2312 O O . LEU A 1 358 ? -7.382 64.381 32.090 1.00 103.33 358 LEU A O 1
ATOM 2317 N N . GLU A 1 359 ? -7.514 66.338 30.995 1.00 113.55 359 GLU A N 1
ATOM 2318 C CA . GLU A 1 359 ? -6.065 66.505 30.885 1.00 124.69 359 GLU A CA 1
ATOM 2319 C C . GLU A 1 359 ? -5.268 66.821 32.159 1.00 128.29 359 GLU A C 1
ATOM 2320 O O . GLU A 1 359 ? -4.288 66.141 32.461 1.00 132.40 359 GLU A O 1
ATOM 2326 N N . LEU A 1 360 ? -5.657 67.849 32.898 1.00 125.46 360 LEU A N 1
ATOM 2327 C CA . LEU A 1 360 ? -4.837 68.263 34.032 1.00 130.73 360 LEU A CA 1
ATOM 2328 C C . LEU A 1 360 ? -5.190 67.519 35.326 1.00 138.56 360 LEU A C 1
ATOM 2329 O O . LEU A 1 360 ? -4.373 67.420 36.253 1.00 119.28 360 LEU A O 1
#

Foldseek 3Di:
DDDLLVVLLVLLVVLVVCLVVLVDAAADPDDDLVVLLVQLLVLLVQLVVLLVVLCVQLVDPDHDDPVVSVVSSVSNVVSLVSNSNSLRHDDCLQAPLLNVQSSVLNSQQSNQSSVSSNVSSVRSNVVSSVCSVVRDSFLLVSLLVLLVVQLVLLVVLLVVVVVVLVVQPCPWQHADPLLVVLVVLLSVLSVLLSVLSVVLSVLSVVQNDRNPNPLSNVLSVLNNVLNVLNVQLSVLSGTPHDLVSNLVSLVVNLVSSVVSLVSSCVDSRHDPPSVVSNVSSVVSSVVSCVSRVVVPPD

Organism: Homo sapiens (NCBI:txid9606)